Protein AF-A0A316ET04-F1 (afdb_monomer)

Sequence (213 aa):
MYTGGAPIESLMPLYGDVIDAAEALAAGEREYFAYLGRKSGEDLIDNASPLPLGDFESYRTAIDIVSLGILLGDGDGLRRFVKLLDIDRGRDMLFEAIIETAVDDPSDNNEFLHVRPYEPLLDAFCTAETPAEEAAYMKTFLDSWYKSFETLPWHNGHLKVPADESYLPYYGYWAFEAAAVSVLFNIDDTPFRDHLLYPKDLADWARANHSKP

InterPro domains:
  IPR015025 PoNi, C-terminal [PF08929] (91-202)
  IPR028983 PA2201-like, C-terminal [G3DSA:1.10.3920.10] (54-211)
  IPR028983 PA2201-like, C-terminal [SSF140731] (57-209)

Organism: NCBI:txid942865

Foldseek 3Di:
DVVVVDDLLVCVVVLVVVLVVLVVLLVVVLVVQVVVCVVVVHDDDSLDASQACLDPQSVVVLLLSLLSCLLSVVLVSNASNVSSVVVCPQAADLSLLSCVVSDPDRHDHDHHSDCPPCVLVCCLQPPDPDLVSNQVSLQVSLVCVLVSCCVPPLRVLQVDQPPVNPDRSDPDQAPSSSLSSCQSRVRDCVSPLPRPRYSNSSSVSSCVVCVDD

Mean predicted aligned error: 4.6 Å

pLDDT: mean 91.73, std 9.38, range [33.0, 98.69]

Structure (mmCIF, N/CA/C/O backbone):
data_AF-A0A316ET04-F1
#
_entry.id   AF-A0A316ET04-F1
#
loop_
_atom_site.group_PDB
_atom_site.id
_atom_site.type_symbol
_atom_site.label_atom_id
_atom_site.label_alt_id
_atom_site.label_comp_id
_atom_site.label_asym_id
_atom_site.label_entity_id
_atom_site.label_seq_id
_atom_site.pdbx_PDB_ins_code
_atom_site.Cartn_x
_atom_site.Cartn_y
_atom_site.Cartn_z
_atom_site.occupancy
_atom_site.B_iso_or_equiv
_atom_site.auth_seq_id
_atom_site.auth_comp_id
_atom_site.auth_asym_id
_atom_site.auth_atom_id
_atom_site.pdbx_PDB_model_num
ATOM 1 N N . MET A 1 1 ? -12.892 -12.073 -7.760 1.00 73.44 1 MET A N 1
ATOM 2 C CA . MET A 1 1 ? -12.149 -10.826 -7.469 1.00 73.44 1 MET A CA 1
ATOM 3 C C . MET A 1 1 ? -12.529 -10.377 -6.066 1.00 73.44 1 MET A C 1
ATOM 5 O O . MET A 1 1 ? -13.691 -10.562 -5.720 1.00 73.44 1 MET A O 1
ATOM 9 N N . TYR A 1 2 ? -11.592 -9.845 -5.275 1.00 85.25 2 TYR A N 1
ATOM 10 C CA . TYR A 1 2 ? -11.791 -9.491 -3.857 1.00 85.25 2 TYR A CA 1
ATOM 11 C C . TYR A 1 2 ? -13.089 -8.710 -3.591 1.00 85.25 2 TYR A C 1
ATOM 13 O O . TYR A 1 2 ? -13.921 -9.154 -2.810 1.00 85.25 2 TYR A O 1
ATOM 21 N N . THR A 1 3 ? -13.343 -7.646 -4.361 1.00 85.81 3 THR A N 1
ATOM 22 C CA . THR A 1 3 ? -14.569 -6.826 -4.283 1.00 85.81 3 THR A CA 1
ATOM 23 C C . THR A 1 3 ? -15.875 -7.620 -4.446 1.00 85.81 3 THR A C 1
ATOM 25 O O . THR A 1 3 ? -16.925 -7.194 -3.981 1.00 85.81 3 THR A O 1
ATOM 28 N N . GLY A 1 4 ? -15.828 -8.783 -5.101 1.00 85.81 4 GLY A N 1
ATOM 29 C CA . GLY A 1 4 ? -16.965 -9.692 -5.269 1.00 85.81 4 GLY A CA 1
ATOM 30 C C . GLY A 1 4 ? -17.109 -10.751 -4.170 1.00 85.81 4 GLY A C 1
ATOM 31 O O . GLY A 1 4 ? -17.886 -11.682 -4.357 1.00 85.81 4 GLY A O 1
ATOM 32 N N . GLY A 1 5 ? -16.345 -10.662 -3.075 1.00 88.88 5 GLY A N 1
ATOM 33 C CA . GLY A 1 5 ? -16.396 -11.609 -1.953 1.00 88.88 5 GLY A CA 1
ATOM 34 C C . GLY A 1 5 ? -15.707 -12.951 -2.224 1.00 88.88 5 GLY A C 1
ATOM 35 O O . GLY A 1 5 ? -16.072 -13.965 -1.633 1.00 88.88 5 GLY A O 1
ATOM 36 N N . ALA A 1 6 ? -14.746 -12.987 -3.153 1.00 91.38 6 ALA A N 1
ATOM 37 C CA . ALA A 1 6 ? -13.932 -14.183 -3.364 1.00 91.38 6 ALA A CA 1
ATOM 38 C C . ALA A 1 6 ? -13.016 -14.443 -2.146 1.00 91.38 6 ALA A C 1
ATOM 40 O O . ALA A 1 6 ? -12.603 -13.476 -1.504 1.00 91.38 6 ALA A O 1
ATOM 41 N N . PRO A 1 7 ? -12.654 -15.708 -1.851 1.00 94.31 7 PRO A N 1
ATOM 42 C CA . PRO A 1 7 ? -11.726 -16.029 -0.763 1.00 94.31 7 PRO A CA 1
ATOM 43 C C . PRO A 1 7 ? -10.387 -15.290 -0.891 1.00 94.31 7 PRO A C 1
ATOM 45 O O . PRO A 1 7 ? -9.895 -15.114 -2.011 1.00 94.31 7 PRO A O 1
ATOM 48 N N . ILE A 1 8 ? -9.782 -14.899 0.235 1.00 95.12 8 ILE A N 1
ATOM 49 C CA . ILE A 1 8 ? -8.505 -14.161 0.264 1.00 95.12 8 ILE A CA 1
ATOM 50 C C . ILE A 1 8 ? -7.390 -14.953 -0.420 1.00 95.12 8 ILE A C 1
ATOM 52 O O . ILE A 1 8 ? -6.606 -14.393 -1.178 1.00 95.12 8 ILE A O 1
ATOM 56 N N . GLU A 1 9 ? -7.385 -16.273 -0.260 1.00 94.38 9 GLU A N 1
ATOM 57 C CA . GLU A 1 9 ? -6.406 -17.182 -0.857 1.00 94.38 9 GLU A CA 1
ATOM 58 C C . GLU A 1 9 ? -6.399 -17.111 -2.390 1.00 94.38 9 GLU A C 1
ATOM 60 O O . GLU A 1 9 ? -5.387 -17.397 -3.025 1.00 94.38 9 GLU A O 1
ATOM 65 N N . SER A 1 10 ? -7.507 -16.685 -3.010 1.00 95.12 10 SER A N 1
ATOM 66 C CA . SER A 1 10 ? -7.559 -16.484 -4.463 1.00 95.12 10 SER A CA 1
ATOM 67 C C . SER A 1 10 ? -6.696 -15.313 -4.949 1.00 95.12 10 SER A C 1
ATOM 69 O O . SER A 1 10 ? -6.420 -15.227 -6.144 1.00 95.12 10 SER A O 1
ATOM 71 N N . LEU A 1 11 ? -6.258 -14.430 -4.044 1.00 94.56 11 LEU A N 1
ATOM 72 C CA . LEU A 1 11 ? -5.370 -13.309 -4.346 1.00 94.56 11 LEU A CA 1
ATOM 73 C C . LEU A 1 11 ? -3.895 -13.709 -4.372 1.00 94.56 11 LEU A C 1
ATOM 75 O O . LEU A 1 11 ? -3.124 -13.050 -5.053 1.00 94.56 11 LEU A O 1
ATOM 79 N N . MET A 1 12 ? -3.502 -14.791 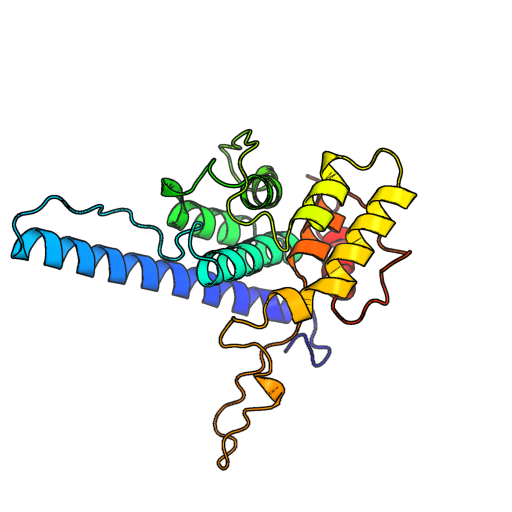-3.696 1.00 94.56 12 MET A N 1
ATOM 80 C CA . MET A 1 12 ? -2.104 -15.234 -3.632 1.00 94.56 12 MET A CA 1
ATOM 81 C C . MET A 1 12 ? -1.477 -15.505 -5.009 1.00 94.56 12 MET A C 1
ATOM 83 O O . MET A 1 12 ? -0.434 -14.922 -5.297 1.00 94.56 12 MET A O 1
ATOM 87 N N . PRO A 1 13 ? -2.080 -16.321 -5.904 1.00 96.06 13 PRO A N 1
ATOM 88 C CA . PRO A 1 13 ? -1.506 -16.515 -7.235 1.00 96.06 13 PRO A CA 1
ATOM 89 C C . PRO A 1 13 ? -1.485 -15.216 -8.054 1.00 96.06 13 PRO A C 1
ATOM 91 O O . PRO A 1 13 ? -0.536 -14.986 -8.790 1.00 96.06 13 PRO A O 1
ATOM 94 N N . LEU A 1 14 ? -2.481 -14.337 -7.879 1.00 95.75 14 LEU A N 1
ATOM 95 C CA . LEU A 1 14 ? -2.527 -13.043 -8.570 1.00 95.75 14 LEU A CA 1
ATOM 96 C C . LEU A 1 14 ? -1.427 -12.094 -8.084 1.00 95.75 14 LEU A C 1
ATOM 98 O O . LEU A 1 14 ? -0.867 -11.349 -8.879 1.00 95.75 14 LEU A O 1
ATOM 102 N N . TYR A 1 15 ? -1.114 -12.116 -6.789 1.00 96.62 15 TYR A N 1
ATOM 103 C CA . TYR A 1 15 ? 0.006 -11.367 -6.234 1.00 96.62 15 TYR A CA 1
ATOM 104 C C . TYR A 1 15 ? 1.332 -11.877 -6.808 1.00 96.62 15 TYR A C 1
ATOM 106 O O . TYR A 1 15 ? 2.139 -11.071 -7.261 1.00 96.62 15 TYR A O 1
ATOM 114 N N . GLY A 1 16 ? 1.507 -13.200 -6.905 1.00 97.69 16 GLY A N 1
ATOM 115 C CA . GLY A 1 16 ? 2.646 -13.806 -7.602 1.00 97.69 16 GLY A CA 1
ATOM 116 C C . GLY A 1 16 ? 2.787 -13.316 -9.049 1.00 97.69 16 GLY A C 1
ATOM 117 O O . GLY A 1 16 ? 3.867 -12.875 -9.436 1.00 97.69 16 GLY A O 1
ATOM 118 N N . ASP A 1 17 ? 1.686 -13.291 -9.810 1.00 97.81 17 ASP A N 1
ATOM 119 C CA . ASP A 1 17 ? 1.670 -12.761 -11.182 1.00 97.81 17 ASP A CA 1
ATOM 120 C C . ASP A 1 17 ? 2.070 -11.271 -11.236 1.00 97.81 17 ASP A C 1
ATOM 122 O O . ASP A 1 17 ? 2.762 -10.846 -12.163 1.00 97.81 17 ASP A O 1
ATOM 126 N N . VAL A 1 18 ? 1.664 -10.464 -10.245 1.00 97.12 18 VAL A N 1
ATOM 127 C CA . VAL A 1 18 ? 2.069 -9.050 -10.128 1.00 97.12 18 VAL A CA 1
ATOM 128 C C . VAL A 1 18 ? 3.571 -8.925 -9.873 1.00 97.12 18 VAL A C 1
ATOM 130 O O . VAL A 1 18 ? 4.214 -8.080 -10.498 1.00 97.12 18 VAL A O 1
ATOM 133 N N . ILE A 1 19 ? 4.147 -9.765 -9.007 1.00 98.12 19 ILE A N 1
ATOM 134 C CA . ILE A 1 19 ? 5.593 -9.755 -8.744 1.00 98.12 19 ILE A CA 1
ATOM 135 C C . ILE A 1 19 ? 6.374 -10.148 -9.999 1.00 98.12 19 ILE A C 1
ATOM 137 O O . ILE A 1 19 ? 7.316 -9.451 -10.377 1.00 98.12 19 ILE A O 1
ATOM 141 N N . ASP A 1 20 ? 5.953 -11.207 -10.689 1.00 98.25 20 ASP A N 1
ATOM 142 C CA . ASP A 1 20 ? 6.591 -11.647 -11.930 1.00 98.25 20 ASP A CA 1
ATOM 143 C C . ASP A 1 20 ? 6.493 -10.568 -13.027 1.00 98.25 20 ASP A C 1
ATOM 145 O O . ASP A 1 20 ? 7.462 -10.309 -13.749 1.00 98.25 20 ASP A O 1
ATOM 149 N N . ALA A 1 21 ? 5.354 -9.874 -13.127 1.00 97.38 21 ALA A N 1
ATOM 150 C CA . ALA A 1 21 ? 5.181 -8.755 -14.050 1.00 97.38 21 ALA A CA 1
ATOM 151 C C . ALA A 1 21 ? 6.077 -7.554 -13.697 1.00 97.38 21 ALA A C 1
ATOM 153 O O . ALA A 1 21 ? 6.653 -6.942 -14.599 1.00 97.38 21 ALA A O 1
ATOM 154 N N . ALA A 1 22 ? 6.230 -7.230 -12.409 1.00 96.81 22 ALA A N 1
ATOM 155 C CA . ALA A 1 22 ? 7.112 -6.158 -11.952 1.00 96.81 22 ALA A CA 1
ATOM 156 C C . ALA A 1 22 ? 8.588 -6.464 -12.260 1.00 96.81 22 ALA A C 1
ATOM 158 O O . ALA A 1 22 ? 9.316 -5.589 -12.731 1.00 96.81 22 ALA A O 1
ATOM 159 N N . GLU A 1 23 ? 9.027 -7.711 -12.068 1.00 97.00 23 GLU A N 1
ATOM 160 C CA . GLU A 1 23 ? 10.378 -8.143 -12.439 1.00 97.00 23 GLU A CA 1
ATOM 161 C C . GLU A 1 23 ? 10.613 -8.062 -13.953 1.00 97.00 23 GLU A C 1
ATOM 163 O O . GLU A 1 23 ? 11.666 -7.592 -14.393 1.00 97.00 23 GLU A O 1
ATOM 168 N N . ALA A 1 24 ? 9.629 -8.475 -14.758 1.00 96.75 24 ALA A N 1
ATOM 169 C CA . ALA A 1 24 ? 9.704 -8.380 -16.213 1.00 96.75 24 ALA A CA 1
ATOM 170 C C . ALA A 1 24 ? 9.757 -6.920 -16.696 1.00 96.75 24 ALA A C 1
ATOM 172 O O . ALA A 1 24 ? 10.546 -6.602 -17.591 1.00 96.75 24 ALA A O 1
ATOM 173 N N . LEU A 1 25 ? 8.964 -6.029 -16.088 1.00 94.38 25 LEU A N 1
ATOM 174 C CA . LEU A 1 25 ? 9.001 -4.591 -16.362 1.00 94.38 25 LEU A CA 1
ATOM 175 C C . LEU A 1 25 ? 10.383 -4.012 -16.042 1.00 94.38 25 LEU A C 1
ATOM 177 O O . LEU A 1 25 ? 11.007 -3.412 -16.916 1.00 94.38 25 LEU A O 1
ATOM 181 N N . ALA A 1 26 ? 10.897 -4.275 -14.837 1.00 94.00 26 ALA A N 1
ATOM 182 C CA . ALA A 1 26 ? 12.215 -3.812 -14.414 1.00 94.00 26 ALA A CA 1
ATOM 183 C C . ALA A 1 26 ? 13.324 -4.313 -15.353 1.00 94.00 26 ALA A C 1
ATOM 185 O O . ALA A 1 26 ? 14.220 -3.557 -15.726 1.00 94.00 26 ALA A O 1
ATOM 186 N N . ALA A 1 27 ? 13.274 -5.579 -15.776 1.00 93.44 27 ALA A N 1
ATOM 187 C CA . ALA A 1 27 ? 14.236 -6.123 -16.730 1.00 93.44 27 ALA A CA 1
ATOM 188 C C . ALA A 1 27 ? 14.187 -5.384 -18.079 1.00 93.44 27 ALA A C 1
ATOM 190 O O . ALA A 1 27 ? 15.232 -4.984 -18.598 1.00 93.44 27 ALA A O 1
ATOM 191 N N . GLY A 1 28 ? 12.987 -5.149 -18.618 1.00 93.19 28 GLY A N 1
ATOM 192 C CA . GLY A 1 28 ? 12.799 -4.424 -19.877 1.00 93.19 28 GLY A CA 1
ATOM 193 C C . GLY A 1 28 ? 13.287 -2.973 -19.818 1.00 93.19 28 GLY A C 1
ATOM 194 O O . GLY A 1 28 ? 13.938 -2.495 -20.750 1.00 93.19 28 GLY A O 1
ATOM 195 N N . GLU A 1 29 ? 13.038 -2.274 -18.713 1.00 91.25 29 GLU A N 1
ATOM 196 C CA . GLU A 1 29 ? 13.523 -0.906 -18.514 1.00 91.25 29 GLU A CA 1
ATOM 197 C C . GLU A 1 29 ? 15.045 -0.838 -18.424 1.00 91.25 29 GLU A C 1
ATOM 199 O O . GLU A 1 29 ? 15.661 0.019 -19.058 1.00 91.25 29 GLU A O 1
ATOM 204 N N . ARG A 1 30 ? 15.679 -1.779 -17.716 1.00 90.00 30 ARG A N 1
ATOM 205 C CA . ARG A 1 30 ? 17.145 -1.866 -17.648 1.00 90.00 30 ARG A CA 1
ATOM 206 C C . ARG A 1 30 ? 17.759 -2.097 -19.025 1.00 90.00 30 ARG A C 1
ATOM 208 O O . ARG A 1 30 ? 18.742 -1.445 -19.381 1.00 90.00 30 ARG A O 1
ATOM 215 N N . GLU A 1 31 ? 17.165 -2.969 -19.839 1.00 91.38 31 GLU A N 1
ATOM 216 C CA . GLU A 1 31 ? 17.592 -3.159 -21.230 1.00 91.38 31 GLU A CA 1
ATOM 217 C C . GLU A 1 31 ? 17.456 -1.872 -22.054 1.00 91.38 31 GLU A C 1
ATOM 219 O O . GLU A 1 31 ? 18.359 -1.528 -22.831 1.00 91.38 31 GLU A O 1
ATOM 224 N N . TYR A 1 32 ? 16.356 -1.138 -21.864 1.00 90.12 32 TYR A N 1
ATOM 225 C CA . TYR A 1 32 ? 16.104 0.131 -22.536 1.00 90.12 32 TYR A CA 1
ATOM 226 C C . TYR A 1 32 ? 17.105 1.220 -22.124 1.00 90.12 32 TYR A C 1
ATOM 228 O O . TYR A 1 32 ? 17.706 1.851 -22.999 1.00 90.12 32 TYR A O 1
ATOM 236 N N . PHE A 1 33 ? 17.368 1.404 -20.828 1.00 89.19 33 PHE A N 1
ATOM 237 C CA . PHE A 1 33 ? 18.365 2.362 -20.341 1.00 89.19 33 PHE A CA 1
ATOM 238 C C . PHE A 1 33 ? 19.774 2.002 -20.807 1.00 89.19 33 PHE A C 1
ATOM 240 O O . PHE A 1 33 ? 20.502 2.871 -21.290 1.00 89.19 33 PHE A O 1
ATOM 247 N N . ALA A 1 34 ? 20.136 0.718 -20.792 1.00 88.25 34 ALA A N 1
ATOM 248 C CA . ALA A 1 34 ? 21.411 0.264 -21.336 1.00 88.25 34 ALA A CA 1
ATOM 249 C C . ALA A 1 34 ? 21.524 0.548 -22.847 1.00 88.25 34 ALA A C 1
ATOM 251 O O . ALA A 1 34 ? 22.595 0.912 -23.339 1.00 88.25 34 ALA A O 1
ATOM 252 N N . TYR A 1 35 ? 20.436 0.395 -23.613 1.00 90.62 35 TYR A N 1
ATOM 253 C CA . TYR A 1 35 ? 20.394 0.793 -25.023 1.00 90.62 35 TYR A CA 1
ATOM 254 C C . TYR A 1 35 ? 20.588 2.302 -25.202 1.00 90.62 35 TYR A C 1
ATOM 256 O O . TYR A 1 35 ? 21.380 2.710 -26.057 1.00 90.62 35 TYR A O 1
ATOM 264 N N . LEU A 1 36 ? 19.899 3.120 -24.403 1.00 90.81 36 LEU A N 1
ATOM 265 C CA . LEU A 1 36 ? 20.023 4.572 -24.462 1.00 90.81 36 LEU A CA 1
ATOM 266 C C . LEU A 1 36 ? 21.440 5.033 -24.125 1.00 90.81 36 LEU A C 1
ATOM 268 O O . LEU A 1 36 ? 21.994 5.794 -24.913 1.00 90.81 36 LEU A O 1
ATOM 272 N N . GLY A 1 37 ? 22.054 4.516 -23.057 1.00 90.81 37 GLY A N 1
ATOM 273 C CA . GLY A 1 37 ? 23.424 4.871 -22.669 1.00 90.81 37 GLY A CA 1
ATOM 274 C C . GL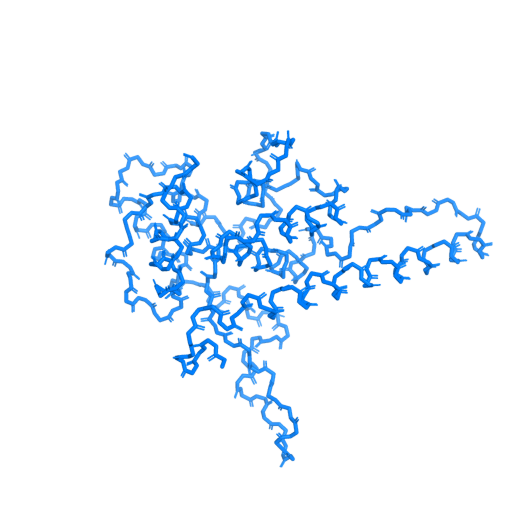Y A 1 37 ? 24.439 4.549 -23.768 1.00 90.81 37 GLY A C 1
ATOM 275 O O . GLY A 1 37 ? 25.260 5.385 -24.141 1.00 90.81 37 GLY A O 1
ATOM 276 N N . ARG A 1 38 ? 24.303 3.385 -24.427 1.00 91.06 38 ARG A N 1
ATOM 277 C CA . ARG A 1 38 ? 25.124 3.047 -25.609 1.00 91.06 38 ARG A CA 1
ATOM 278 C C . ARG A 1 38 ? 24.915 4.007 -26.783 1.00 91.06 38 ARG A C 1
ATOM 280 O O . ARG A 1 38 ? 25.840 4.215 -27.565 1.00 91.06 38 ARG A O 1
ATOM 287 N N . LYS A 1 39 ? 23.704 4.541 -26.956 1.00 93.25 39 LYS A N 1
ATOM 288 C CA . LYS A 1 39 ? 23.343 5.426 -28.072 1.00 93.25 39 LYS A CA 1
ATOM 289 C C . LYS A 1 39 ? 23.756 6.878 -27.829 1.00 93.25 39 LYS A C 1
ATOM 291 O O . LYS A 1 39 ? 24.185 7.531 -28.778 1.00 93.25 39 LYS A O 1
ATOM 296 N N . SER A 1 40 ? 23.592 7.386 -26.609 1.00 92.75 40 SER A N 1
ATOM 297 C CA . SER A 1 40 ? 23.970 8.751 -26.227 1.00 92.75 40 SER A CA 1
ATOM 298 C C . SER A 1 40 ? 25.461 8.878 -25.906 1.00 92.75 40 SER A C 1
ATOM 300 O O . SER A 1 40 ? 26.016 9.961 -26.066 1.00 92.75 40 SER A O 1
ATOM 302 N N . GLY A 1 41 ? 26.117 7.780 -25.512 1.00 89.81 41 GLY A N 1
ATOM 303 C CA . GLY A 1 41 ? 27.478 7.801 -24.972 1.00 89.81 41 GLY A CA 1
ATO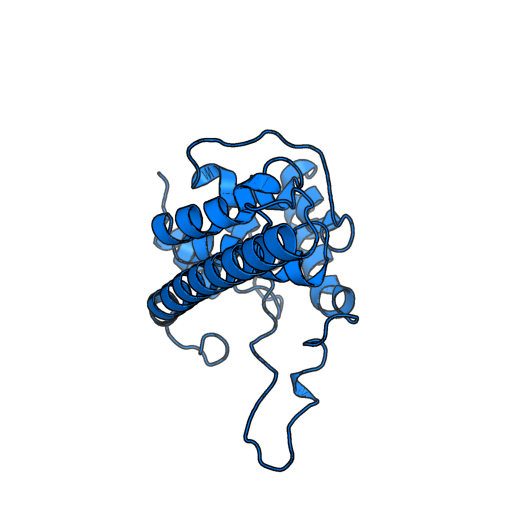M 304 C C . GLY A 1 41 ? 27.536 8.311 -23.529 1.00 89.81 41 GLY A C 1
ATOM 305 O O . GLY A 1 41 ? 28.608 8.701 -23.075 1.00 89.81 41 GLY A O 1
ATOM 306 N N . GLU A 1 42 ? 26.394 8.346 -22.839 1.00 87.69 42 GLU A N 1
ATOM 307 C CA . GLU A 1 42 ? 26.268 8.766 -21.444 1.00 87.69 42 GLU A CA 1
ATOM 308 C C . GLU A 1 42 ? 26.143 7.546 -20.527 1.00 87.69 42 GLU A C 1
ATOM 310 O O . GLU A 1 42 ? 25.494 6.555 -20.875 1.00 87.69 42 GLU A O 1
ATOM 315 N N . ASP A 1 43 ? 26.717 7.649 -19.329 1.00 80.12 43 ASP A N 1
ATOM 316 C CA . ASP A 1 43 ? 26.504 6.679 -18.258 1.00 80.12 43 ASP A CA 1
ATOM 317 C C . ASP A 1 43 ? 25.150 6.969 -17.596 1.00 80.12 43 ASP A C 1
ATOM 319 O O . ASP A 1 43 ? 25.015 7.883 -16.779 1.00 80.12 43 ASP A O 1
ATOM 323 N N . LEU A 1 44 ? 24.123 6.219 -17.999 1.00 82.75 44 LEU A N 1
ATOM 324 C CA . LEU A 1 44 ? 22.787 6.289 -17.405 1.00 82.75 44 LEU A CA 1
ATOM 325 C C . LEU A 1 44 ? 22.679 5.350 -16.199 1.00 82.75 44 LEU A C 1
ATOM 327 O O . LEU A 1 44 ? 23.358 4.328 -16.137 1.00 82.75 44 LEU A O 1
ATOM 331 N N . ILE A 1 45 ? 21.784 5.686 -15.269 1.00 77.19 45 ILE A N 1
ATOM 332 C CA . ILE A 1 45 ? 21.432 4.830 -14.129 1.00 77.19 45 ILE A CA 1
ATOM 333 C C . ILE A 1 45 ? 20.838 3.521 -14.672 1.00 77.19 45 ILE A C 1
ATOM 335 O O . ILE A 1 45 ? 19.796 3.536 -15.327 1.00 77.19 45 ILE A O 1
ATOM 339 N N . ASP A 1 46 ? 21.503 2.397 -14.414 1.00 74.19 46 ASP A N 1
ATOM 340 C CA . ASP A 1 46 ? 21.137 1.068 -14.921 1.00 74.19 46 ASP A CA 1
ATOM 341 C C . ASP A 1 46 ? 20.347 0.223 -13.907 1.00 74.19 46 ASP A C 1
ATOM 343 O O . ASP A 1 46 ? 19.889 -0.872 -14.229 1.00 74.19 46 ASP A O 1
ATOM 347 N N . ASN A 1 47 ? 20.142 0.751 -12.700 1.00 78.19 47 ASN A N 1
ATOM 348 C CA . ASN A 1 47 ? 19.337 0.171 -11.629 1.00 78.19 47 ASN A CA 1
ATOM 349 C C . ASN A 1 47 ? 18.134 1.056 -11.258 1.00 78.19 47 ASN A C 1
ATOM 351 O O . ASN A 1 47 ? 17.698 1.045 -10.108 1.00 78.19 47 ASN A O 1
ATOM 355 N N . ALA A 1 48 ? 17.612 1.829 -12.217 1.00 80.81 48 ALA A N 1
ATOM 356 C CA . ALA A 1 48 ? 16.421 2.640 -12.002 1.00 80.81 48 ALA A CA 1
ATOM 357 C C . ALA A 1 48 ? 15.259 1.776 -11.484 1.00 80.81 48 ALA A C 1
ATOM 359 O O . ALA A 1 48 ? 15.066 0.637 -11.920 1.00 80.81 48 ALA A O 1
ATOM 360 N N . SER A 1 49 ? 14.514 2.338 -10.536 1.00 87.62 49 SER A N 1
ATOM 361 C CA . SER A 1 49 ? 13.311 1.725 -9.991 1.00 87.62 49 SER A CA 1
ATOM 362 C C . SER A 1 49 ? 12.204 1.719 -11.055 1.00 87.62 49 SER A C 1
ATOM 364 O O . SER A 1 49 ? 11.961 2.777 -11.644 1.00 87.62 49 SER A O 1
ATOM 366 N N . PRO A 1 50 ? 11.500 0.591 -11.279 1.00 91.44 50 PRO A N 1
ATOM 367 C CA . PRO A 1 50 ? 10.328 0.554 -12.158 1.00 91.44 50 PRO A CA 1
ATOM 368 C C . PRO A 1 50 ? 9.134 1.332 -11.602 1.00 91.44 50 PRO A C 1
ATOM 370 O O . PRO A 1 50 ? 8.174 1.609 -12.317 1.00 91.44 50 PRO A O 1
ATOM 373 N N . LEU A 1 51 ? 9.181 1.680 -10.314 1.00 94.50 51 LEU A N 1
ATOM 374 C CA . LEU A 1 51 ? 8.190 2.497 -9.631 1.00 94.50 51 LEU A CA 1
ATOM 375 C C . LEU A 1 51 ? 8.931 3.528 -8.770 1.00 94.50 51 LEU A C 1
ATOM 377 O O . LEU A 1 51 ? 9.068 3.324 -7.561 1.00 94.50 51 LEU A O 1
ATOM 381 N N . PRO A 1 52 ? 9.452 4.616 -9.369 1.00 93.69 52 PRO A N 1
ATOM 382 C CA . PRO A 1 52 ? 10.196 5.629 -8.633 1.00 93.69 52 PRO A CA 1
ATOM 383 C C . PRO A 1 52 ? 9.344 6.201 -7.500 1.00 93.69 52 PRO A C 1
ATOM 385 O O . PRO A 1 52 ? 8.314 6.825 -7.755 1.00 93.69 52 PRO A O 1
ATOM 388 N N . LEU A 1 53 ? 9.775 6.033 -6.248 1.00 95.25 53 LEU A N 1
ATOM 389 C CA . LEU A 1 53 ? 8.937 6.388 -5.092 1.00 95.25 53 LEU A CA 1
ATOM 390 C C . LEU A 1 53 ? 8.658 7.898 -4.981 1.00 95.25 53 LEU A C 1
ATOM 392 O O . LEU A 1 53 ? 7.728 8.308 -4.294 1.00 95.25 53 LEU A O 1
ATOM 396 N N . GLY A 1 54 ? 9.426 8.746 -5.669 1.00 94.62 54 GLY A N 1
ATOM 397 C CA . GLY A 1 54 ? 9.158 10.186 -5.747 1.00 94.62 54 GLY A CA 1
ATOM 398 C C . GLY A 1 54 ? 7.972 10.564 -6.647 1.00 94.62 54 GLY A C 1
ATOM 399 O O . GLY A 1 54 ? 7.438 11.663 -6.508 1.00 94.62 54 GLY A O 1
ATOM 400 N N . ASP A 1 55 ? 7.549 9.684 -7.558 1.00 95.06 55 ASP A N 1
ATOM 401 C CA . ASP A 1 55 ? 6.350 9.878 -8.375 1.00 95.06 55 ASP A CA 1
ATOM 402 C C . ASP A 1 55 ? 5.110 9.361 -7.633 1.00 95.06 55 ASP A C 1
ATOM 404 O O . ASP A 1 55 ? 5.123 8.273 -7.065 1.00 95.06 55 ASP A O 1
ATOM 408 N N . PHE A 1 56 ? 4.026 10.137 -7.620 1.00 94.31 56 PHE A N 1
ATOM 409 C CA . PHE A 1 56 ? 2.875 9.850 -6.757 1.00 94.31 56 PHE A CA 1
ATOM 410 C C . PHE A 1 56 ? 2.075 8.612 -7.196 1.00 94.31 56 PHE A C 1
ATOM 412 O O . PHE A 1 56 ? 1.613 7.845 -6.350 1.00 94.31 56 PHE A O 1
ATOM 419 N N . GLU A 1 57 ? 1.922 8.389 -8.505 1.00 93.94 57 GLU A N 1
ATOM 420 C CA . GLU A 1 57 ? 1.228 7.208 -9.035 1.00 93.94 57 GLU A CA 1
ATOM 421 C C . GLU A 1 57 ? 2.053 5.938 -8.793 1.00 93.94 57 GLU A C 1
ATOM 423 O O . GLU A 1 57 ? 1.533 4.924 -8.314 1.00 93.94 57 GLU A O 1
ATOM 428 N N . SER A 1 58 ? 3.358 6.027 -9.055 1.00 95.69 58 SER A N 1
ATOM 429 C CA . SER A 1 58 ? 4.320 4.954 -8.809 1.00 95.69 58 SER A CA 1
ATOM 430 C C . SER A 1 58 ? 4.393 4.593 -7.328 1.00 95.69 58 SER A C 1
ATOM 432 O O . SER A 1 58 ? 4.296 3.420 -6.972 1.00 95.69 58 SER A O 1
ATOM 434 N N . TYR A 1 59 ? 4.468 5.599 -6.453 1.00 96.44 59 TYR A N 1
ATOM 435 C CA . TYR A 1 59 ? 4.454 5.418 -5.006 1.00 96.44 59 TYR A CA 1
ATOM 436 C C . TYR A 1 59 ? 3.175 4.737 -4.533 1.00 96.44 59 TYR A C 1
ATOM 438 O O . TYR A 1 59 ? 3.239 3.764 -3.787 1.00 96.44 59 TYR A O 1
ATOM 446 N N . ARG A 1 60 ? 2.000 5.192 -4.996 1.00 95.06 60 ARG A N 1
ATOM 447 C CA . ARG A 1 60 ? 0.730 4.560 -4.618 1.00 95.06 60 ARG A CA 1
ATOM 448 C C . ARG A 1 60 ? 0.702 3.084 -5.010 1.00 95.06 60 ARG A C 1
ATOM 450 O O . ARG A 1 60 ? 0.268 2.261 -4.204 1.00 95.06 60 ARG A O 1
ATOM 457 N N . THR A 1 61 ? 1.187 2.772 -6.209 1.00 95.81 61 THR A N 1
ATOM 458 C CA . THR A 1 61 ? 1.278 1.403 -6.728 1.00 95.81 61 THR A CA 1
ATOM 459 C C . THR A 1 61 ? 2.247 0.559 -5.900 1.00 95.81 61 THR A C 1
ATOM 461 O O . THR A 1 61 ? 1.915 -0.560 -5.518 1.00 95.81 61 THR A O 1
ATOM 464 N N . ALA A 1 62 ? 3.418 1.101 -5.555 1.00 97.50 62 ALA A N 1
ATOM 465 C CA . ALA A 1 62 ? 4.384 0.419 -4.703 1.00 97.50 62 ALA A CA 1
ATOM 466 C C . ALA A 1 62 ? 3.801 0.132 -3.311 1.00 97.50 62 ALA A C 1
ATOM 468 O O . ALA A 1 62 ? 3.898 -1.002 -2.847 1.00 97.50 62 ALA A O 1
ATOM 469 N N . ILE A 1 63 ? 3.131 1.114 -2.695 1.00 97.69 63 ILE A N 1
ATOM 470 C CA . ILE A 1 63 ? 2.446 0.970 -1.403 1.00 97.69 63 ILE A CA 1
ATOM 471 C C . ILE A 1 63 ? 1.360 -0.109 -1.452 1.00 97.69 63 ILE A C 1
ATOM 473 O O . ILE A 1 63 ? 1.256 -0.893 -0.510 1.00 97.69 63 ILE A O 1
ATOM 477 N N . ASP A 1 64 ? 0.589 -0.212 -2.539 1.00 96.75 64 ASP A N 1
ATOM 478 C CA . ASP A 1 64 ? -0.379 -1.304 -2.715 1.00 96.75 64 ASP A CA 1
ATOM 479 C C . ASP A 1 64 ? 0.292 -2.672 -2.728 1.00 96.75 64 ASP A C 1
ATOM 481 O O . ASP A 1 64 ? -0.133 -3.573 -2.004 1.00 96.75 64 ASP A O 1
ATOM 485 N N . ILE A 1 65 ? 1.351 -2.822 -3.525 1.00 97.88 65 ILE A N 1
ATOM 486 C CA . ILE A 1 65 ? 2.051 -4.098 -3.679 1.00 97.88 65 ILE A CA 1
ATOM 487 C C . ILE A 1 65 ? 2.674 -4.520 -2.345 1.00 97.88 65 ILE A C 1
ATOM 489 O O . ILE A 1 65 ? 2.439 -5.643 -1.903 1.00 97.88 65 ILE A O 1
ATOM 493 N N . VAL A 1 66 ? 3.391 -3.630 -1.648 1.00 98.12 66 VAL A N 1
ATOM 494 C CA . VAL A 1 66 ? 4.006 -4.003 -0.363 1.00 98.12 66 VAL A CA 1
ATOM 495 C C . VAL A 1 66 ? 2.968 -4.278 0.725 1.00 98.12 66 VAL A C 1
ATOM 497 O O . VAL A 1 66 ? 3.116 -5.239 1.479 1.00 98.12 66 VAL A O 1
ATOM 500 N N . SER A 1 67 ? 1.872 -3.513 0.761 1.00 98.25 67 SER A N 1
ATOM 501 C CA . SER A 1 67 ? 0.779 -3.739 1.715 1.00 98.25 67 SER A CA 1
ATOM 502 C C . SER A 1 67 ? 0.099 -5.084 1.476 1.00 98.25 67 SER A C 1
ATOM 504 O O . SER A 1 67 ? -0.180 -5.813 2.425 1.00 98.25 67 SER A O 1
ATOM 506 N N . LEU A 1 68 ? -0.144 -5.447 0.213 1.00 97.62 68 LEU A N 1
ATOM 507 C CA . LEU A 1 68 ? -0.697 -6.751 -0.146 1.00 97.62 68 LEU A CA 1
ATOM 508 C C . LEU A 1 68 ? 0.272 -7.890 0.173 1.00 97.62 68 LEU A C 1
ATOM 510 O O . LEU A 1 68 ? -0.178 -8.913 0.674 1.00 97.62 68 LEU A O 1
ATOM 514 N N . GLY A 1 69 ? 1.578 -7.712 -0.035 1.00 97.19 69 GLY A N 1
ATOM 515 C CA . GLY A 1 69 ? 2.586 -8.695 0.368 1.00 97.19 69 GLY A CA 1
ATOM 516 C C . GLY A 1 69 ? 2.518 -9.023 1.860 1.00 97.19 69 GLY A C 1
ATOM 517 O O . GLY A 1 69 ? 2.499 -10.196 2.232 1.00 97.19 69 GLY A O 1
ATOM 518 N N . ILE A 1 70 ? 2.383 -7.993 2.703 1.00 96.88 70 ILE A N 1
ATOM 519 C CA . ILE A 1 70 ? 2.169 -8.148 4.149 1.00 96.88 70 ILE A CA 1
ATOM 520 C C . ILE A 1 70 ? 0.826 -8.823 4.451 1.00 96.88 70 ILE A C 1
ATOM 522 O O . ILE A 1 70 ? 0.779 -9.790 5.208 1.00 96.88 70 ILE A O 1
ATOM 526 N N . LEU A 1 71 ? -0.269 -8.343 3.857 1.00 97.25 71 LEU A N 1
ATOM 527 C CA . LEU A 1 71 ? -1.622 -8.835 4.145 1.00 97.25 71 LEU A CA 1
ATOM 528 C C . LEU A 1 71 ? -1.876 -10.265 3.650 1.00 97.25 71 LEU A C 1
ATOM 530 O O . LEU A 1 71 ? -2.727 -10.952 4.206 1.00 97.25 71 LEU A O 1
ATOM 534 N N . LEU A 1 72 ? -1.175 -10.702 2.603 1.00 96.56 72 LEU A N 1
ATOM 535 C CA . LEU A 1 72 ? -1.280 -12.045 2.026 1.00 96.56 72 LEU A CA 1
ATOM 536 C C . LEU A 1 72 ? -0.214 -13.006 2.559 1.00 96.56 72 LEU A C 1
ATOM 538 O O . LEU A 1 72 ? -0.283 -14.203 2.273 1.00 96.56 72 LEU A O 1
ATOM 542 N N . GLY A 1 73 ? 0.766 -12.5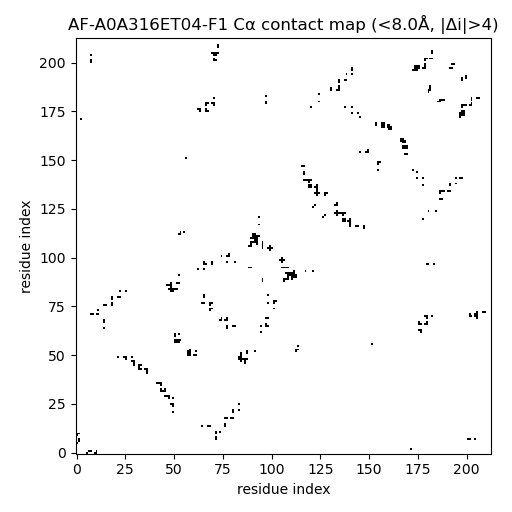04 3.313 1.00 93.94 73 GLY A N 1
ATOM 543 C CA . GLY A 1 73 ? 1.802 -13.339 3.902 1.00 93.94 73 GLY A CA 1
ATOM 544 C C . GLY A 1 73 ? 2.904 -13.793 2.973 1.00 93.94 73 GLY A C 1
ATOM 545 O O . GLY A 1 73 ? 3.639 -14.720 3.317 1.00 93.94 73 GLY A O 1
ATOM 546 N N . ASP A 1 74 ? 3.005 -13.193 1.794 1.00 94.44 74 ASP A N 1
ATOM 547 C CA . ASP A 1 74 ? 3.994 -13.581 0.800 1.00 94.44 74 ASP A CA 1
ATOM 548 C C . ASP A 1 74 ? 5.286 -12.782 0.991 1.00 94.44 74 ASP A C 1
ATOM 550 O O . ASP A 1 74 ? 5.603 -11.849 0.247 1.00 94.44 74 ASP A O 1
ATOM 554 N N . GLY A 1 75 ? 6.042 -13.158 2.025 1.00 92.75 75 GLY A N 1
ATOM 555 C CA . GLY A 1 75 ? 7.332 -12.542 2.329 1.00 92.75 75 GLY A CA 1
ATOM 556 C C . GLY A 1 75 ? 8.373 -12.730 1.219 1.00 92.75 75 GLY A C 1
ATOM 557 O O . GLY A 1 75 ? 9.212 -11.854 1.021 1.00 92.75 75 GLY A O 1
ATOM 558 N N . ASP A 1 76 ? 8.319 -13.838 0.472 1.00 94.31 76 ASP A N 1
ATOM 559 C CA . ASP A 1 76 ? 9.242 -14.092 -0.640 1.00 94.31 76 ASP A CA 1
ATOM 560 C C . ASP A 1 76 ? 8.953 -13.157 -1.820 1.00 94.31 76 ASP A C 1
ATOM 562 O O . ASP A 1 76 ? 9.869 -12.495 -2.317 1.00 94.31 76 ASP A O 1
ATOM 566 N N . GLY A 1 77 ? 7.688 -13.052 -2.239 1.00 96.38 77 GLY A N 1
ATOM 567 C CA . GLY A 1 77 ? 7.257 -12.112 -3.273 1.00 96.38 77 GLY A CA 1
ATOM 568 C C . GLY A 1 77 ? 7.518 -10.657 -2.880 1.00 96.38 77 GLY A C 1
ATOM 569 O O . GLY A 1 77 ? 8.057 -9.888 -3.675 1.00 96.38 77 GLY A O 1
ATOM 570 N N . LEU A 1 78 ? 7.228 -10.294 -1.626 1.00 96.50 78 LEU A N 1
ATOM 571 C CA . LEU A 1 78 ? 7.515 -8.966 -1.083 1.00 96.50 78 LEU A CA 1
ATOM 572 C C . LEU A 1 78 ? 9.013 -8.625 -1.140 1.00 96.50 78 LEU A C 1
ATOM 574 O O . LEU A 1 78 ? 9.373 -7.578 -1.674 1.00 96.50 78 LEU A O 1
ATOM 578 N N . ARG A 1 79 ? 9.907 -9.514 -0.681 1.00 96.81 79 ARG A N 1
ATOM 579 C CA . ARG A 1 79 ? 11.366 -9.297 -0.774 1.00 96.81 79 ARG A CA 1
ATOM 580 C C . ARG A 1 79 ? 11.852 -9.158 -2.214 1.00 96.81 79 ARG A C 1
ATOM 582 O O . ARG A 1 79 ? 12.697 -8.307 -2.494 1.00 96.81 79 ARG A O 1
ATOM 589 N N . ARG A 1 80 ? 11.332 -9.983 -3.130 1.00 97.00 80 ARG A N 1
ATOM 590 C CA . ARG A 1 80 ? 11.642 -9.883 -4.567 1.00 97.00 80 ARG A CA 1
ATOM 591 C C . ARG A 1 80 ? 11.266 -8.510 -5.114 1.00 97.00 80 ARG A C 1
ATOM 593 O O . ARG A 1 80 ? 12.095 -7.882 -5.765 1.00 97.00 80 ARG A O 1
ATOM 600 N N . PHE A 1 81 ? 10.067 -8.026 -4.792 1.00 97.69 81 PHE A N 1
ATOM 601 C CA . PHE A 1 81 ? 9.599 -6.710 -5.213 1.00 97.69 81 PHE A CA 1
ATOM 602 C C . PHE A 1 81 ? 10.432 -5.568 -4.626 1.00 97.69 81 PHE A C 1
ATOM 604 O O . PHE A 1 81 ? 10.892 -4.708 -5.372 1.00 97.69 81 PHE A O 1
ATOM 611 N N . VAL A 1 82 ? 10.697 -5.584 -3.316 1.00 96.56 82 VAL A N 1
ATOM 612 C CA . VAL A 1 82 ? 11.498 -4.542 -2.648 1.00 96.56 82 VAL A CA 1
ATOM 613 C C . VAL A 1 82 ? 12.885 -4.417 -3.275 1.00 96.56 82 VAL A C 1
ATOM 615 O O . VAL A 1 82 ? 13.368 -3.308 -3.485 1.00 96.56 82 VAL A O 1
ATOM 618 N N . LYS A 1 83 ? 13.501 -5.535 -3.673 1.00 95.25 83 LYS A N 1
ATOM 619 C CA . LYS A 1 83 ? 14.796 -5.536 -4.366 1.00 95.25 83 LYS A CA 1
ATOM 620 C C . LYS A 1 83 ? 14.774 -4.807 -5.717 1.00 95.25 83 LYS A C 1
ATOM 622 O O . LYS A 1 83 ? 15.818 -4.364 -6.192 1.00 95.25 83 LYS A O 1
ATOM 627 N N . LEU A 1 84 ? 13.616 -4.681 -6.366 1.00 95.62 84 LEU A N 1
ATOM 628 C CA . LEU A 1 84 ? 13.484 -3.885 -7.592 1.00 95.62 84 LEU A CA 1
ATOM 629 C C . LEU A 1 84 ? 13.558 -2.381 -7.312 1.00 95.62 84 LEU A C 1
ATOM 631 O O . LEU A 1 84 ? 13.948 -1.626 -8.199 1.00 95.62 84 LEU A O 1
ATOM 635 N N . LEU A 1 85 ? 13.222 -1.972 -6.088 1.00 9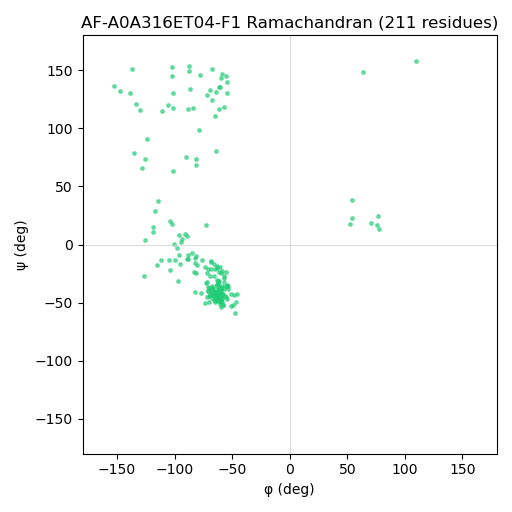4.69 85 LEU A N 1
ATOM 636 C CA . LEU A 1 85 ? 13.157 -0.585 -5.628 1.00 94.69 85 LEU A CA 1
ATOM 637 C C . LEU A 1 85 ? 14.384 -0.194 -4.782 1.00 94.69 85 LEU A C 1
ATOM 639 O O . LEU A 1 85 ? 14.339 0.799 -4.065 1.00 94.69 85 LEU A O 1
ATOM 643 N N . ASP A 1 86 ? 15.481 -0.957 -4.855 1.00 92.19 86 ASP A N 1
ATOM 644 C CA . ASP A 1 86 ? 16.659 -0.821 -3.979 1.00 92.19 86 ASP A CA 1
ATOM 645 C C . ASP A 1 86 ? 17.243 0.606 -3.952 1.00 92.19 86 ASP A C 1
ATOM 647 O O . ASP A 1 86 ? 17.603 1.129 -2.902 1.00 92.19 86 ASP A O 1
ATOM 651 N N . ILE A 1 87 ? 17.252 1.287 -5.105 1.00 90.62 87 ILE A N 1
ATOM 652 C CA . ILE A 1 87 ? 17.724 2.677 -5.231 1.00 90.62 87 ILE A CA 1
ATOM 653 C C . ILE A 1 87 ? 16.860 3.694 -4.464 1.00 90.62 87 ILE A C 1
ATOM 655 O O . ILE A 1 87 ? 17.324 4.795 -4.162 1.00 90.62 87 ILE A O 1
ATOM 659 N N . ASP A 1 88 ? 15.613 3.337 -4.158 1.00 91.25 88 ASP A N 1
ATOM 660 C CA . ASP A 1 88 ? 14.668 4.171 -3.424 1.00 91.25 88 ASP A CA 1
ATOM 661 C C . ASP A 1 88 ? 14.541 3.786 -1.936 1.00 91.25 88 ASP A C 1
ATOM 663 O O . ASP A 1 88 ? 13.804 4.450 -1.202 1.00 91.25 88 ASP A O 1
ATOM 667 N N . ARG A 1 89 ? 15.279 2.768 -1.462 1.00 93.00 89 ARG A N 1
ATOM 668 C CA . ARG A 1 89 ? 15.319 2.383 -0.039 1.00 93.00 89 ARG A CA 1
ATOM 669 C C . ARG A 1 89 ? 15.818 3.529 0.839 1.00 93.00 89 ARG A C 1
ATOM 671 O O . ARG A 1 89 ? 16.707 4.289 0.458 1.00 93.00 89 ARG A O 1
ATOM 678 N N . GLY A 1 90 ? 15.242 3.641 2.032 1.00 92.50 90 GLY A N 1
ATOM 679 C CA . GLY A 1 90 ? 15.599 4.652 3.028 1.00 92.50 90 GLY A CA 1
ATOM 680 C C . GLY A 1 90 ? 15.182 6.079 2.661 1.00 92.50 90 GLY A C 1
ATOM 681 O O . GLY A 1 90 ? 15.725 7.025 3.225 1.00 92.50 90 GLY A O 1
ATOM 682 N N . ARG A 1 91 ? 14.245 6.253 1.714 1.00 91.69 91 ARG A N 1
ATOM 683 C CA . ARG A 1 91 ? 13.782 7.577 1.243 1.00 91.69 91 ARG A CA 1
ATOM 684 C C . ARG A 1 91 ? 12.346 7.927 1.613 1.00 91.69 91 ARG A C 1
ATOM 686 O O . ARG A 1 91 ? 11.968 9.086 1.509 1.00 91.69 91 ARG A O 1
ATOM 693 N N . ASP A 1 92 ? 11.552 6.956 2.061 1.00 95.19 92 ASP A N 1
ATOM 694 C CA . ASP A 1 92 ? 10.211 7.195 2.600 1.00 95.19 92 ASP A CA 1
ATOM 695 C C . ASP A 1 92 ? 9.897 6.348 3.847 1.00 95.19 92 ASP A C 1
ATOM 697 O O . ASP A 1 92 ? 10.115 5.137 3.854 1.00 95.19 92 ASP A O 1
ATOM 701 N N . MET A 1 93 ? 9.403 6.995 4.903 1.00 94.75 93 MET A N 1
ATOM 702 C CA . MET A 1 93 ? 9.133 6.379 6.203 1.00 94.75 93 MET A CA 1
ATOM 703 C C . MET A 1 93 ? 7.993 5.360 6.152 1.00 94.75 93 MET A C 1
ATOM 705 O O . MET A 1 93 ? 8.115 4.295 6.749 1.00 94.75 93 MET A O 1
ATOM 709 N N . LEU A 1 94 ? 6.887 5.655 5.454 1.00 96.44 94 LEU A N 1
ATOM 710 C CA . LEU A 1 94 ? 5.754 4.724 5.384 1.00 96.44 94 LEU A CA 1
ATOM 711 C C . LEU A 1 94 ? 6.146 3.464 4.611 1.00 96.44 94 LEU A C 1
ATOM 713 O O . LEU A 1 94 ? 5.818 2.358 5.036 1.00 96.44 94 LEU A O 1
ATOM 717 N N . PHE A 1 95 ? 6.854 3.630 3.491 1.00 97.00 95 PHE A N 1
ATOM 718 C CA . PHE A 1 95 ? 7.340 2.499 2.710 1.00 97.00 95 PHE A CA 1
ATOM 719 C C . PHE A 1 95 ? 8.241 1.590 3.554 1.00 97.00 95 PHE A C 1
ATOM 721 O O . PHE A 1 95 ? 7.961 0.395 3.641 1.00 97.00 95 PHE A O 1
ATOM 728 N N . GLU A 1 96 ? 9.261 2.150 4.222 1.00 96.31 96 GLU A N 1
ATOM 729 C CA . GLU A 1 96 ? 10.173 1.380 5.083 1.00 96.31 96 GLU A CA 1
ATOM 730 C C . GLU A 1 96 ? 9.436 0.708 6.250 1.00 96.31 96 GLU A C 1
ATOM 732 O O . GLU A 1 96 ? 9.650 -0.477 6.496 1.00 96.31 96 GLU A O 1
ATOM 737 N N . ALA A 1 97 ? 8.500 1.408 6.898 1.00 95.38 97 ALA A N 1
ATOM 738 C CA . ALA A 1 97 ? 7.702 0.865 7.998 1.00 95.38 97 ALA A CA 1
ATOM 739 C C . ALA A 1 97 ? 6.868 -0.365 7.591 1.00 95.38 97 ALA A C 1
ATOM 741 O O . ALA A 1 97 ? 6.725 -1.307 8.368 1.00 95.38 97 ALA A O 1
ATOM 742 N N . ILE A 1 98 ? 6.319 -0.388 6.370 1.00 96.56 98 ILE A N 1
ATOM 743 C CA . ILE A 1 98 ? 5.532 -1.534 5.889 1.00 96.56 98 ILE A CA 1
ATOM 744 C C . ILE A 1 98 ? 6.431 -2.749 5.620 1.00 96.56 98 ILE A C 1
ATOM 746 O O . ILE A 1 98 ? 6.045 -3.880 5.919 1.00 96.56 98 ILE A O 1
ATOM 750 N N . ILE A 1 99 ? 7.621 -2.538 5.055 1.00 96.06 99 ILE A N 1
ATOM 751 C CA . ILE A 1 99 ? 8.502 -3.636 4.626 1.00 96.06 99 ILE A CA 1
ATOM 752 C C . ILE A 1 99 ? 9.459 -4.122 5.717 1.00 96.06 99 ILE A C 1
ATOM 754 O O . ILE A 1 99 ? 10.062 -5.180 5.542 1.00 96.06 99 ILE A O 1
ATOM 758 N N . GLU A 1 100 ? 9.594 -3.385 6.825 1.00 94.38 100 GLU A N 1
ATOM 759 C CA . GLU A 1 100 ? 10.605 -3.593 7.873 1.00 94.38 100 GLU A CA 1
ATOM 760 C C . GLU A 1 100 ? 10.694 -5.052 8.340 1.00 94.38 100 GLU A C 1
ATOM 762 O O . GLU A 1 100 ? 11.778 -5.610 8.475 1.00 94.38 100 GLU A O 1
ATOM 767 N N . THR A 1 101 ? 9.543 -5.699 8.537 1.00 90.88 101 THR A N 1
ATOM 768 C CA . THR A 1 101 ? 9.472 -7.080 9.046 1.00 90.88 101 THR A CA 1
ATOM 769 C C . THR A 1 101 ? 9.821 -8.152 8.011 1.00 90.88 101 THR A C 1
ATOM 771 O O . THR A 1 101 ? 10.011 -9.315 8.371 1.00 90.88 101 THR A O 1
ATOM 774 N N . ALA A 1 102 ? 9.887 -7.793 6.728 1.00 89.12 102 ALA A N 1
ATOM 775 C CA . ALA A 1 102 ? 10.071 -8.731 5.627 1.00 89.12 102 ALA A CA 1
ATOM 776 C C . ALA A 1 102 ? 11.492 -8.733 5.050 1.00 89.12 102 ALA A C 1
ATOM 778 O O . ALA A 1 102 ? 11.870 -9.717 4.403 1.00 89.12 102 ALA A O 1
ATOM 779 N N . VAL A 1 103 ? 12.252 -7.655 5.251 1.00 90.94 103 VAL A N 1
ATOM 780 C CA . VAL A 1 103 ? 13.586 -7.438 4.675 1.00 90.94 103 VAL A CA 1
ATOM 781 C C . VAL A 1 103 ? 14.701 -7.702 5.686 1.00 90.94 103 VAL A C 1
ATOM 783 O O . VAL A 1 103 ? 14.517 -7.546 6.889 1.00 90.94 103 VAL A O 1
ATOM 786 N N . ASP A 1 104 ? 15.880 -8.085 5.193 1.00 88.56 104 ASP A N 1
ATOM 787 C CA . ASP A 1 104 ? 17.053 -8.358 6.040 1.00 88.56 104 ASP A CA 1
ATOM 788 C C . ASP A 1 104 ? 17.826 -7.077 6.422 1.00 88.56 104 ASP A C 1
ATOM 790 O O . ASP A 1 104 ? 18.709 -7.106 7.282 1.00 88.56 104 ASP A O 1
ATOM 794 N N . ASP A 1 105 ? 17.513 -5.954 5.771 1.00 90.06 105 ASP A N 1
ATOM 795 C CA . ASP A 1 105 ? 18.184 -4.659 5.882 1.00 90.06 105 ASP A CA 1
ATOM 796 C C . ASP A 1 105 ? 17.188 -3.513 6.160 1.00 90.06 105 ASP A C 1
ATOM 798 O O . ASP A 1 105 ? 16.983 -2.630 5.321 1.00 90.06 105 ASP A O 1
ATOM 802 N N . PRO A 1 106 ? 16.526 -3.502 7.329 1.00 89.25 106 PRO A N 1
ATOM 803 C CA . PRO A 1 106 ? 15.613 -2.422 7.679 1.00 89.25 106 PRO A CA 1
ATOM 804 C C . PRO A 1 106 ? 16.361 -1.085 7.748 1.00 89.25 106 PRO A C 1
ATOM 806 O O . PRO A 1 106 ? 17.453 -0.995 8.318 1.00 89.25 106 PRO A O 1
ATOM 809 N N . SER A 1 107 ? 15.768 -0.041 7.168 1.00 88.75 107 SER A N 1
ATOM 810 C CA . SER A 1 107 ? 16.304 1.318 7.217 1.00 88.75 107 SER A CA 1
ATOM 811 C C . SER A 1 107 ? 15.490 2.164 8.186 1.00 88.75 107 SER A C 1
ATOM 813 O O . SER A 1 107 ? 14.307 2.396 7.955 1.00 88.75 107 SER A O 1
ATOM 815 N N . ASP A 1 108 ? 16.140 2.700 9.221 1.00 82.00 108 ASP A N 1
ATOM 816 C CA . ASP A 1 108 ? 15.545 3.777 10.017 1.00 82.00 108 ASP A CA 1
ATOM 817 C C . ASP A 1 108 ? 15.444 5.028 9.135 1.00 82.00 108 ASP A C 1
ATOM 819 O O . ASP A 1 108 ? 16.430 5.445 8.517 1.00 82.00 108 ASP A O 1
ATOM 823 N N . ASN A 1 109 ? 14.242 5.579 9.007 1.00 85.00 109 ASN A N 1
ATOM 824 C CA . ASN A 1 109 ? 13.966 6.659 8.081 1.00 85.00 109 ASN A CA 1
ATOM 825 C C . ASN A 1 109 ? 12.886 7.594 8.626 1.00 85.00 109 ASN A C 1
ATOM 827 O O . ASN A 1 109 ? 11.819 7.156 9.038 1.00 85.00 109 ASN A O 1
ATOM 831 N N . ASN A 1 110 ? 13.165 8.896 8.559 1.00 83.56 110 ASN A N 1
ATOM 832 C CA . ASN A 1 110 ? 12.270 9.970 8.990 1.00 83.56 110 ASN A CA 1
ATOM 833 C C . ASN A 1 110 ? 11.890 10.915 7.832 1.00 83.56 110 ASN A C 1
ATOM 835 O O . ASN A 1 110 ? 11.380 12.011 8.068 1.00 83.56 110 ASN A O 1
ATOM 839 N N . GLU A 1 111 ? 12.201 10.544 6.587 1.00 89.00 111 GLU A N 1
ATOM 840 C CA . GLU A 1 111 ? 11.814 11.286 5.388 1.00 89.00 111 GLU A CA 1
ATOM 841 C C . GLU A 1 111 ? 10.428 10.868 4.889 1.00 89.00 111 GLU A C 1
ATOM 843 O O . GLU A 1 111 ? 10.011 9.718 5.015 1.00 89.00 111 GLU A O 1
ATOM 848 N N . PHE A 1 112 ? 9.722 11.817 4.277 1.00 88.31 112 PHE A N 1
ATOM 849 C CA . PHE A 1 112 ? 8.388 11.616 3.718 1.00 88.31 112 PHE A CA 1
ATOM 850 C C . PHE A 1 112 ? 8.362 12.151 2.293 1.00 88.31 112 PHE A C 1
ATOM 852 O O . PHE A 1 112 ? 8.502 13.360 2.083 1.00 88.31 112 PHE A O 1
ATOM 859 N N . LEU A 1 113 ? 8.153 11.276 1.312 1.00 93.06 113 LEU A N 1
ATOM 860 C CA . LEU A 1 113 ? 8.045 11.698 -0.085 1.00 93.06 113 LEU A CA 1
ATOM 861 C C . LEU A 1 113 ? 6.676 12.322 -0.355 1.00 93.06 113 LEU A C 1
ATOM 863 O O . LEU A 1 113 ? 6.582 13.369 -0.997 1.00 93.06 113 LEU A O 1
ATOM 867 N N . HIS A 1 114 ? 5.618 11.721 0.198 1.00 92.81 114 HIS A N 1
ATOM 868 C CA . HIS A 1 114 ? 4.229 12.119 -0.048 1.00 92.81 114 HIS A CA 1
ATOM 869 C C . HIS A 1 114 ? 3.486 12.390 1.257 1.00 92.81 114 HIS A C 1
ATOM 871 O O . HIS A 1 114 ? 2.621 11.625 1.668 1.00 92.81 114 HIS A O 1
ATOM 877 N N . VAL A 1 115 ? 3.784 13.516 1.914 1.00 89.81 115 VAL A N 1
ATOM 878 C CA . VAL A 1 115 ? 3.112 13.902 3.176 1.00 89.81 115 VAL A CA 1
ATOM 879 C C . VAL A 1 115 ? 1.587 13.851 3.038 1.00 89.81 115 VAL A C 1
ATOM 881 O O . VAL A 1 115 ? 0.896 13.323 3.898 1.00 89.81 115 VAL A O 1
ATOM 884 N N . ARG A 1 116 ? 1.035 14.338 1.922 1.00 91.31 116 ARG A N 1
ATOM 885 C CA . ARG A 1 116 ? -0.383 14.136 1.602 1.00 91.31 116 ARG A CA 1
ATOM 886 C C . ARG A 1 116 ? -0.513 13.022 0.565 1.00 91.31 116 ARG A C 1
ATOM 888 O O . ARG A 1 116 ? 0.153 13.121 -0.463 1.00 91.31 116 ARG A O 1
ATOM 895 N N . PRO A 1 117 ? -1.388 12.024 0.779 1.00 93.62 117 PRO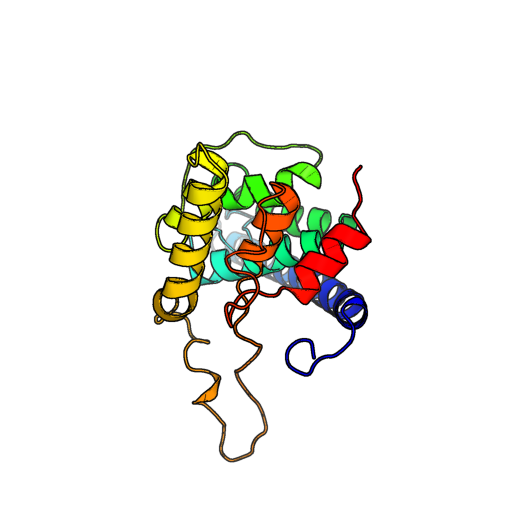 A N 1
ATOM 896 C CA . PRO A 1 117 ? -2.392 11.929 1.849 1.00 93.62 117 PRO A CA 1
ATOM 897 C C . PRO A 1 117 ? -1.998 11.128 3.090 1.00 93.62 117 PRO A C 1
ATOM 899 O O . PRO A 1 117 ? -2.866 10.854 3.913 1.00 93.62 117 PRO A O 1
ATOM 902 N N . TYR A 1 118 ? -0.742 10.715 3.218 1.00 96.56 118 TYR A N 1
ATOM 903 C CA . TYR A 1 118 ? -0.363 9.696 4.195 1.00 96.56 118 TYR A CA 1
ATOM 904 C C . TYR A 1 118 ? -0.090 10.227 5.610 1.00 96.56 118 TYR A C 1
ATOM 906 O O . TYR A 1 118 ? 0.030 9.424 6.523 1.00 96.56 118 TYR A O 1
ATOM 914 N N . GLU A 1 119 ? -0.058 11.545 5.826 1.00 96.00 119 GLU A N 1
ATOM 915 C CA . GLU A 1 119 ? 0.155 12.183 7.137 1.00 96.00 119 GLU A CA 1
ATOM 916 C C . GLU A 1 119 ? -0.746 11.601 8.243 1.00 96.00 119 GLU A C 1
ATOM 918 O O . GLU A 1 119 ? -0.191 11.100 9.217 1.00 96.00 119 GLU A O 1
ATOM 923 N N . PRO A 1 120 ? -2.086 11.499 8.101 1.00 97.81 120 PRO A N 1
ATOM 924 C CA . PRO A 1 120 ? -2.898 10.889 9.152 1.00 97.81 120 PRO A CA 1
ATOM 925 C C . PRO A 1 120 ? -2.614 9.392 9.337 1.00 97.81 120 PRO A C 1
ATOM 927 O O . PRO A 1 120 ? -2.810 8.868 10.422 1.00 97.81 120 PRO A O 1
ATOM 930 N N . LEU A 1 121 ? -2.158 8.674 8.306 1.00 97.62 121 LEU A N 1
ATOM 931 C CA . LEU A 1 121 ? -1.773 7.270 8.472 1.00 97.62 121 LEU A CA 1
ATOM 932 C C . LEU A 1 121 ? -0.471 7.147 9.274 1.00 97.62 121 LEU A C 1
ATOM 934 O O . LEU A 1 121 ? -0.367 6.279 10.131 1.00 97.62 121 LEU A O 1
ATOM 938 N N . LEU A 1 122 ? 0.494 8.031 9.019 1.00 95.69 122 LEU A N 1
ATOM 939 C CA . LEU A 1 122 ? 1.752 8.120 9.759 1.00 95.69 122 LEU A CA 1
ATOM 940 C C . LEU A 1 122 ? 1.508 8.507 11.218 1.00 95.69 122 LEU A C 1
ATOM 942 O O . LEU A 1 122 ? 2.005 7.835 12.118 1.00 95.69 122 LEU A O 1
ATOM 946 N N . ASP A 1 123 ? 0.683 9.525 11.469 1.00 97.19 123 ASP A N 1
ATOM 947 C CA . ASP A 1 123 ? 0.325 9.946 12.827 1.00 97.19 123 ASP A CA 1
ATOM 948 C C . ASP A 1 123 ? -0.263 8.786 13.644 1.00 97.19 123 ASP A C 1
ATOM 950 O O . ASP A 1 123 ? 0.025 8.665 14.838 1.00 97.19 123 ASP A O 1
ATOM 954 N N . ALA A 1 124 ? -1.026 7.897 12.994 1.00 97.69 124 ALA A N 1
ATOM 955 C CA . ALA A 1 124 ? -1.656 6.755 13.643 1.00 97.69 124 ALA A CA 1
ATOM 956 C C . ALA A 1 124 ? -0.663 5.763 14.266 1.00 97.69 124 ALA A C 1
ATOM 958 O O . ALA A 1 124 ? -1.023 5.156 15.266 1.00 97.69 124 ALA A O 1
ATOM 959 N N . PHE A 1 125 ? 0.547 5.588 13.721 1.00 95.31 125 PHE A N 1
ATOM 960 C CA . PHE A 1 125 ? 1.538 4.652 14.283 1.00 95.31 125 PHE A CA 1
ATOM 961 C C . PHE A 1 125 ? 2.815 5.322 14.811 1.00 95.31 125 PHE A C 1
ATOM 963 O O . PHE A 1 125 ? 3.538 4.717 15.599 1.00 95.31 125 PHE A O 1
ATOM 970 N N . CYS A 1 126 ? 3.090 6.569 14.420 1.00 93.75 126 CYS A N 1
ATOM 971 C CA . CYS A 1 126 ? 4.287 7.303 14.834 1.00 93.75 126 CYS A CA 1
ATOM 972 C C . CYS A 1 126 ? 4.051 8.249 16.013 1.00 93.75 126 CYS A C 1
ATOM 974 O O . CYS A 1 126 ? 4.991 8.550 16.747 1.00 93.75 126 CYS A O 1
ATOM 976 N N . THR A 1 127 ? 2.849 8.821 16.137 1.00 95.62 127 THR A N 1
ATOM 977 C CA . THR A 1 127 ? 2.601 9.981 17.019 1.00 95.62 127 THR A CA 1
ATOM 978 C C . THR A 1 127 ? 1.451 9.773 17.996 1.00 95.62 127 THR A C 1
ATOM 980 O O . THR A 1 127 ? 1.469 10.372 19.068 1.00 95.62 127 THR A O 1
ATOM 983 N N . ALA A 1 128 ? 0.469 8.935 17.666 1.00 97.56 128 ALA A N 1
ATOM 984 C CA . ALA A 1 128 ? -0.609 8.589 18.582 1.00 97.56 128 ALA A CA 1
ATOM 985 C C . ALA A 1 128 ? -0.063 8.052 19.919 1.00 97.56 128 ALA A C 1
ATOM 987 O O . ALA A 1 128 ? 0.772 7.151 19.952 1.00 97.56 128 ALA A O 1
ATOM 988 N N . GLU A 1 129 ? -0.557 8.592 21.034 1.00 97.31 129 GLU A N 1
ATOM 989 C CA . GLU A 1 129 ? -0.176 8.163 22.385 1.00 97.31 129 GLU A CA 1
ATOM 990 C C . GLU A 1 129 ? -1.221 7.215 22.991 1.00 97.31 129 GLU A C 1
ATOM 992 O O . GLU A 1 129 ? -0.983 6.569 24.018 1.00 97.31 129 GLU A O 1
ATOM 997 N N . THR A 1 130 ? -2.406 7.137 22.378 1.00 98.19 130 THR A N 1
ATOM 998 C CA . THR A 1 130 ? -3.525 6.323 22.855 1.00 98.19 130 THR A CA 1
ATOM 999 C C . THR A 1 130 ? -4.226 5.577 21.716 1.00 98.19 130 THR A C 1
ATOM 1001 O O . THR A 1 130 ? -4.352 6.126 20.622 1.00 98.19 130 THR A O 1
ATOM 1004 N N . PRO A 1 131 ? -4.836 4.401 21.977 1.00 98.12 131 PRO A N 1
ATOM 1005 C CA . PRO A 1 131 ? -5.629 3.686 20.968 1.00 98.12 131 PRO A CA 1
ATOM 1006 C C . PRO A 1 131 ? -6.783 4.509 20.373 1.00 98.12 131 PRO A C 1
ATOM 1008 O O . PRO A 1 131 ? -7.216 4.291 19.244 1.00 98.12 131 PRO A O 1
ATOM 1011 N N . ALA A 1 132 ? -7.305 5.477 21.135 1.00 98.12 132 ALA A N 1
ATOM 1012 C CA . ALA A 1 132 ? -8.339 6.382 20.648 1.00 98.12 132 ALA A CA 1
ATOM 1013 C C . ALA A 1 132 ? -7.796 7.373 19.604 1.00 98.12 132 ALA A C 1
ATOM 1015 O O . ALA A 1 132 ? -8.509 7.703 18.656 1.00 98.12 132 ALA A O 1
ATOM 1016 N N . GLU A 1 133 ? -6.555 7.837 19.769 1.00 98.56 133 GLU A N 1
ATOM 1017 C CA . GLU A 1 133 ? -5.870 8.688 18.793 1.00 98.56 133 GLU A CA 1
ATOM 1018 C C . GLU A 1 133 ? -5.486 7.892 17.548 1.00 98.56 133 GLU A C 1
ATOM 1020 O O . GLU A 1 133 ? -5.798 8.346 16.450 1.00 98.56 133 GLU A O 1
ATOM 1025 N N . GLU A 1 134 ? -4.932 6.682 17.703 1.00 98.50 134 GLU A N 1
ATOM 1026 C CA . GLU A 1 134 ? -4.638 5.771 16.583 1.00 98.50 134 GLU A CA 1
ATOM 1027 C C . GLU A 1 134 ? -5.883 5.605 15.697 1.00 98.50 134 GLU A C 1
ATOM 1029 O O . GLU A 1 134 ? -5.866 5.887 14.498 1.00 98.50 134 GLU A O 1
ATOM 1034 N N . ALA A 1 135 ? -7.017 5.242 16.305 1.00 98.31 135 ALA A N 1
ATOM 1035 C CA . ALA A 1 135 ? -8.276 5.058 15.596 1.00 98.31 135 ALA A CA 1
ATOM 1036 C C . ALA A 1 135 ? -8.813 6.351 14.952 1.00 98.31 135 ALA A C 1
ATOM 1038 O O . ALA A 1 135 ? -9.408 6.302 13.871 1.00 98.31 135 ALA A O 1
ATOM 1039 N N . ALA A 1 136 ? -8.625 7.509 15.591 1.00 98.56 136 ALA A N 1
ATOM 1040 C CA . ALA A 1 136 ? -9.051 8.796 15.042 1.00 98.56 136 ALA A CA 1
ATOM 1041 C C . ALA A 1 136 ? -8.234 9.187 13.800 1.00 98.56 136 ALA A C 1
ATOM 1043 O O . ALA A 1 136 ? -8.802 9.650 12.803 1.00 98.56 136 ALA A O 1
ATOM 1044 N N . TYR A 1 137 ? -6.925 8.955 13.833 1.00 98.69 137 TYR A N 1
ATOM 1045 C CA . TYR A 1 137 ? -6.020 9.184 12.712 1.00 98.69 137 TYR A CA 1
ATOM 1046 C C . TYR A 1 137 ? -6.292 8.220 11.551 1.00 98.69 137 TYR A C 1
ATOM 1048 O O . TYR A 1 137 ? -6.496 8.670 10.421 1.00 98.69 137 TYR A O 1
ATOM 1056 N N . MET A 1 138 ? -6.467 6.925 11.840 1.00 98.56 138 MET A N 1
ATOM 1057 C CA . MET A 1 138 ? -6.891 5.917 10.858 1.00 98.56 138 MET A CA 1
ATOM 1058 C C . MET A 1 138 ? -8.196 6.306 10.163 1.00 98.56 138 MET A C 1
ATOM 1060 O O . MET A 1 138 ? -8.307 6.241 8.938 1.00 98.56 138 MET A O 1
ATOM 1064 N N . LYS A 1 139 ? -9.191 6.766 10.928 1.00 98.25 139 LYS A N 1
ATOM 1065 C CA . LYS A 1 139 ? -10.461 7.224 10.364 1.00 98.25 139 LYS A CA 1
ATOM 1066 C C . LYS A 1 139 ? -10.289 8.469 9.493 1.00 98.25 139 LYS A C 1
ATOM 1068 O O . LYS A 1 139 ? -10.867 8.532 8.416 1.00 98.25 139 LYS A O 1
ATOM 1073 N N . THR A 1 140 ? -9.469 9.427 9.922 1.00 98.44 140 THR A N 1
ATOM 1074 C CA . THR A 1 140 ? -9.169 10.640 9.141 1.00 98.44 140 THR A CA 1
ATOM 1075 C C . THR A 1 140 ? -8.503 10.298 7.806 1.00 98.44 140 THR A C 1
ATOM 1077 O O . THR A 1 140 ? -8.866 10.853 6.763 1.00 98.44 140 THR A O 1
ATOM 1080 N N . PHE A 1 141 ? -7.565 9.349 7.817 1.00 98.44 141 PHE A N 1
ATOM 1081 C CA . PHE A 1 141 ? -6.956 8.827 6.600 1.00 98.44 141 PHE A CA 1
ATOM 1082 C C . PHE A 1 141 ? -8.016 8.210 5.679 1.00 98.44 141 PHE A C 1
ATOM 1084 O O . PHE A 1 141 ? -8.161 8.624 4.531 1.00 98.44 141 PHE A O 1
ATOM 1091 N N . LEU A 1 142 ? -8.818 7.283 6.206 1.00 98.44 142 LEU A N 1
ATOM 1092 C CA . LEU A 1 142 ? -9.851 6.568 5.457 1.00 98.44 142 LEU A CA 1
ATOM 1093 C C . LEU A 1 142 ? -10.927 7.502 4.869 1.00 98.44 142 LEU A C 1
ATOM 1095 O O . LEU A 1 142 ? -11.273 7.361 3.695 1.00 98.44 142 LEU A O 1
ATOM 1099 N N . ASP A 1 143 ? -11.399 8.486 5.639 1.00 98.00 143 ASP A N 1
ATOM 1100 C CA . ASP A 1 143 ? -12.408 9.464 5.211 1.00 98.00 143 ASP A CA 1
ATOM 1101 C C . ASP A 1 143 ? -11.899 10.344 4.048 1.00 98.00 143 ASP A C 1
ATOM 1103 O O . ASP A 1 143 ? -12.679 10.790 3.200 1.00 98.00 143 ASP A O 1
ATOM 1107 N N . SER A 1 144 ? -10.587 10.605 3.990 1.00 96.62 144 SER A N 1
ATOM 1108 C CA . SER A 1 144 ? -9.966 11.428 2.944 1.00 96.62 144 SER A CA 1
ATOM 1109 C C . SER A 1 144 ? -9.394 10.623 1.773 1.00 96.62 144 SER A C 1
ATOM 1111 O O . SER A 1 144 ? -9.198 11.198 0.700 1.00 96.62 144 SER A O 1
ATOM 1113 N N . TRP A 1 145 ? -9.185 9.312 1.939 1.00 96.88 145 TRP A N 1
ATOM 1114 C CA . TRP A 1 145 ? -8.458 8.437 1.013 1.00 96.88 145 TRP A CA 1
ATOM 1115 C C . TRP A 1 145 ? -8.887 8.620 -0.445 1.00 96.88 145 TRP A C 1
ATOM 1117 O O . TRP A 1 145 ? -8.087 9.030 -1.277 1.00 96.88 145 TRP A O 1
ATOM 1127 N N . TYR A 1 146 ? -10.171 8.417 -0.762 1.00 95.06 146 TYR A N 1
ATOM 1128 C CA . TYR A 1 146 ? -10.637 8.436 -2.156 1.00 95.06 146 TYR A CA 1
ATOM 1129 C C . TYR A 1 146 ? -10.428 9.793 -2.835 1.00 95.06 146 TYR A C 1
ATOM 1131 O O . TYR A 1 146 ? -9.972 9.866 -3.974 1.00 95.06 146 TYR A O 1
ATOM 1139 N N . LYS A 1 147 ? -10.731 10.876 -2.114 1.00 95.12 147 LYS A N 1
ATOM 1140 C CA . LYS A 1 147 ? -10.603 12.243 -2.626 1.00 95.12 147 LYS A CA 1
ATOM 1141 C C . LYS A 1 147 ? -9.141 12.622 -2.848 1.00 95.12 147 LYS A C 1
ATOM 1143 O O . LYS A 1 147 ? -8.825 13.342 -3.788 1.00 95.12 147 LYS A O 1
ATOM 1148 N N . SER A 1 148 ? -8.253 12.144 -1.987 1.00 94.50 148 SER A N 1
ATOM 1149 C CA . SER A 1 148 ? -6.829 12.457 -2.054 1.00 94.50 148 SER A CA 1
ATOM 1150 C C . SER A 1 148 ? -6.137 11.963 -3.323 1.00 94.50 148 SER A C 1
ATOM 1152 O O . SER A 1 148 ? -5.090 12.489 -3.689 1.00 94.50 148 SER A O 1
ATOM 1154 N N . PHE A 1 149 ? -6.732 10.991 -4.013 1.00 92.62 149 PHE A N 1
ATOM 1155 C CA . PHE A 1 149 ? -6.210 10.441 -5.259 1.00 92.62 149 PHE A CA 1
ATOM 1156 C C . PHE A 1 149 ? -6.968 10.932 -6.499 1.00 92.62 149 PHE A C 1
ATOM 1158 O O . PHE A 1 149 ? -6.883 10.311 -7.556 1.00 92.62 149 PHE A O 1
ATOM 1165 N N . GLU A 1 150 ? -7.696 12.053 -6.413 1.00 93.19 150 GLU A N 1
ATOM 1166 C CA . GLU A 1 150 ? -8.540 12.551 -7.511 1.00 93.19 150 GLU A CA 1
ATOM 1167 C C . GLU A 1 150 ? -7.797 12.834 -8.826 1.00 93.19 150 GLU A C 1
ATOM 1169 O O . GLU A 1 150 ? -8.409 12.831 -9.899 1.00 93.19 150 GLU A O 1
ATOM 1174 N N . THR A 1 151 ? -6.486 13.069 -8.741 1.00 90.62 151 THR A N 1
ATOM 1175 C CA . THR A 1 151 ? -5.595 13.331 -9.876 1.00 90.62 151 THR A CA 1
ATOM 1176 C C . THR A 1 151 ? -5.114 12.062 -10.574 1.00 90.62 151 THR A C 1
ATOM 1178 O O . THR A 1 151 ? -4.630 12.155 -11.703 1.00 90.62 151 THR A O 1
ATOM 1181 N N . LEU A 1 152 ? -5.242 10.889 -9.942 1.00 89.69 152 LEU A N 1
ATOM 1182 C CA . LEU A 1 152 ? -4.749 9.637 -10.504 1.00 89.69 152 LEU A CA 1
ATOM 1183 C C . LEU A 1 152 ? -5.699 9.097 -11.591 1.00 89.69 152 LEU A C 1
ATOM 1185 O O . LEU A 1 152 ? -6.922 9.235 -11.472 1.00 89.69 152 LEU A O 1
ATOM 1189 N N . PRO A 1 153 ? -5.182 8.445 -12.654 1.00 86.19 153 PRO A N 1
ATOM 1190 C CA . PRO A 1 153 ? -5.986 8.046 -13.820 1.00 86.19 153 PRO A CA 1
ATOM 1191 C C . PRO A 1 153 ? -7.189 7.146 -13.496 1.00 86.19 153 PRO A C 1
ATOM 1193 O O . PRO A 1 153 ? -8.215 7.175 -14.195 1.00 86.19 153 PRO A O 1
ATOM 1196 N N . TRP A 1 154 ? -7.061 6.360 -12.429 1.00 85.62 154 TRP A N 1
ATOM 1197 C CA . TRP A 1 154 ? -8.047 5.400 -11.947 1.00 85.62 154 TRP A CA 1
ATOM 1198 C C . TRP A 1 154 ? -9.175 6.001 -11.125 1.00 85.62 154 TRP A C 1
ATOM 1200 O O . TRP A 1 154 ? -10.225 5.368 -10.956 1.00 85.62 154 TRP A O 1
ATOM 1210 N N . HIS A 1 155 ? -9.001 7.223 -10.623 1.00 87.88 155 HIS A N 1
ATOM 1211 C CA . HIS A 1 155 ? -10.063 7.906 -9.912 1.00 87.88 155 HIS A CA 1
ATOM 1212 C C . HIS A 1 155 ? -11.267 8.085 -10.846 1.00 87.88 155 HIS A C 1
ATOM 1214 O O . HIS A 1 155 ? -11.132 8.391 -12.038 1.00 87.88 155 HIS A O 1
ATOM 1220 N N . ASN A 1 156 ? -12.466 7.810 -10.323 1.00 89.56 156 ASN A N 1
ATOM 1221 C CA . ASN A 1 156 ? -13.692 7.698 -11.115 1.00 89.56 156 ASN A CA 1
ATOM 1222 C C . ASN A 1 156 ? -13.612 6.698 -12.290 1.00 89.56 156 ASN A C 1
ATOM 1224 O O . ASN A 1 156 ? -14.400 6.792 -13.230 1.00 89.56 156 ASN A O 1
ATOM 1228 N N . GLY A 1 157 ? -12.705 5.715 -12.255 1.00 83.56 157 GLY A N 1
ATOM 1229 C CA . GLY A 1 157 ? -12.639 4.635 -13.245 1.00 83.56 157 GLY A CA 1
ATOM 1230 C C . GLY A 1 157 ? -13.973 3.894 -13.386 1.00 83.56 157 GLY A C 1
ATOM 1231 O O . GLY A 1 157 ? -14.397 3.585 -14.493 1.00 83.56 157 GLY A O 1
ATOM 1232 N N . HIS A 1 158 ? -14.724 3.741 -12.293 1.00 84.81 158 HIS A N 1
ATOM 1233 C CA . HIS A 1 158 ? -16.072 3.165 -12.315 1.00 84.81 158 HIS A CA 1
ATOM 1234 C C . HIS A 1 158 ? -17.090 3.944 -13.180 1.00 84.81 158 HIS A C 1
ATOM 1236 O O . HIS A 1 158 ? -18.109 3.381 -13.566 1.00 84.81 158 HIS A O 1
ATOM 1242 N N . LEU A 1 159 ? -16.833 5.219 -13.506 1.00 85.94 159 LEU A N 1
ATOM 1243 C CA . LEU A 1 159 ? -17.669 6.025 -14.409 1.00 85.94 159 LEU A CA 1
ATOM 1244 C C . LEU A 1 159 ? -17.262 5.884 -15.884 1.00 85.94 159 LEU A C 1
ATOM 1246 O O . LEU A 1 159 ? -17.987 6.332 -16.771 1.00 85.94 159 LEU A O 1
ATOM 1250 N N . LYS A 1 160 ? -16.094 5.295 -16.158 1.00 77.62 160 LYS A N 1
ATOM 1251 C CA . LYS A 1 160 ? -15.482 5.199 -17.488 1.00 77.62 160 LYS A CA 1
ATOM 1252 C C . LYS A 1 160 ? -15.703 3.797 -18.063 1.00 77.62 160 LYS A C 1
ATOM 1254 O O . LYS A 1 160 ? -14.747 3.056 -18.266 1.00 77.62 160 LYS A O 1
ATOM 1259 N N . VAL A 1 161 ? -16.960 3.422 -18.300 1.00 75.12 161 VAL A N 1
ATOM 1260 C CA . VAL A 1 161 ? -17.302 2.146 -18.953 1.00 75.12 161 VAL A CA 1
ATOM 1261 C C . VAL A 1 161 ? -17.327 2.354 -20.475 1.00 75.12 161 VAL A C 1
ATOM 1263 O O . VAL A 1 161 ? -18.141 3.148 -20.956 1.00 75.12 161 VAL A O 1
ATOM 1266 N N . PRO A 1 162 ? -16.442 1.699 -21.251 1.00 71.88 162 PRO A N 1
ATOM 1267 C CA . PRO A 1 162 ? -16.502 1.706 -22.707 1.00 71.88 162 PRO A CA 1
ATOM 1268 C C . PRO A 1 162 ? -17.838 1.143 -23.198 1.00 71.88 162 PRO A C 1
ATOM 1270 O O . PRO A 1 162 ? -18.392 0.224 -22.602 1.00 71.88 162 PRO A O 1
ATOM 1273 N N . ALA A 1 163 ? -18.345 1.665 -24.317 1.00 76.62 163 ALA A N 1
ATOM 1274 C CA . ALA A 1 163 ? -19.636 1.249 -24.873 1.00 76.62 163 ALA A CA 1
ATOM 1275 C C . ALA A 1 163 ? -19.684 -0.227 -25.314 1.00 76.62 163 ALA A C 1
ATOM 1277 O O . ALA A 1 163 ? -20.770 -0.770 -25.495 1.00 76.62 163 ALA A O 1
ATOM 1278 N N . ASP A 1 164 ? -18.525 -0.855 -25.515 1.00 80.69 164 ASP A N 1
ATOM 1279 C CA . ASP A 1 164 ? -18.396 -2.272 -25.855 1.00 80.69 164 ASP A CA 1
ATOM 1280 C C . ASP A 1 164 ? -18.177 -3.175 -24.629 1.00 80.69 164 ASP A C 1
ATOM 1282 O O . ASP A 1 164 ? -17.998 -4.379 -24.798 1.00 80.69 164 ASP A O 1
ATOM 1286 N N . GLU A 1 165 ? -18.171 -2.602 -23.416 1.00 71.44 165 GLU A N 1
ATOM 1287 C CA . GLU A 1 165 ? -17.920 -3.282 -22.136 1.00 71.44 165 GLU A CA 1
ATOM 1288 C C . GLU A 1 165 ? -16.616 -4.106 -22.110 1.00 71.44 165 GLU A C 1
ATOM 1290 O O . GLU A 1 165 ? -16.419 -4.952 -21.238 1.00 71.44 165 GLU A O 1
ATOM 1295 N N . SER A 1 166 ? -15.694 -3.848 -23.046 1.00 71.38 166 SER A N 1
ATOM 1296 C CA . SER A 1 166 ? -14.480 -4.652 -23.236 1.00 71.38 166 SER A CA 1
ATOM 1297 C C . SER A 1 166 ? -13.486 -4.532 -22.081 1.00 71.38 166 SER A C 1
ATOM 1299 O O . SER A 1 166 ? -12.635 -5.403 -21.897 1.00 71.38 166 SER A O 1
ATOM 1301 N N . TYR A 1 167 ? -13.590 -3.457 -21.298 1.00 67.25 167 TYR A N 1
ATOM 1302 C CA . TYR A 1 167 ? -12.696 -3.161 -20.191 1.00 67.25 167 TYR A CA 1
ATOM 1303 C C . TYR A 1 167 ? -13.392 -2.316 -19.124 1.00 67.25 167 TYR A C 1
ATOM 1305 O O . TYR A 1 167 ? -14.057 -1.333 -19.436 1.00 67.25 167 TYR A O 1
ATOM 1313 N N . LEU A 1 168 ? -13.192 -2.654 -17.851 1.00 66.50 168 LEU A N 1
ATOM 1314 C CA . LEU A 1 168 ? -13.584 -1.812 -16.725 1.00 66.50 168 LEU A CA 1
ATOM 1315 C C . LEU A 1 168 ? -12.307 -1.285 -16.057 1.00 66.50 168 LEU A C 1
ATOM 1317 O O . LEU A 1 168 ? -11.590 -2.079 -15.454 1.00 66.50 168 LEU A O 1
ATOM 1321 N N . PRO A 1 169 ? -12.028 0.034 -16.078 1.00 70.25 169 PRO A N 1
ATOM 1322 C CA . PRO A 1 169 ? -10.884 0.616 -15.367 1.00 70.25 169 PRO A CA 1
ATOM 1323 C C . PRO A 1 169 ? -11.085 0.662 -13.843 1.00 70.25 169 PRO A C 1
ATOM 1325 O O . PRO A 1 169 ? -10.406 1.414 -13.150 1.00 70.25 169 PRO A O 1
ATOM 1328 N N . TYR A 1 170 ? -12.046 -0.098 -13.316 1.00 77.12 170 TYR A N 1
ATOM 1329 C CA . TYR A 1 170 ? -12.300 -0.227 -11.893 1.00 77.12 170 TYR A CA 1
ATOM 1330 C C . TYR A 1 170 ? -11.718 -1.540 -11.381 1.00 77.12 170 TYR A C 1
ATOM 1332 O O . TYR A 1 170 ? -12.170 -2.620 -11.753 1.00 77.12 170 TYR A O 1
ATOM 1340 N N . TYR A 1 171 ? -10.754 -1.425 -10.478 1.00 73.19 171 TYR A N 1
ATOM 1341 C CA . TYR A 1 171 ? -10.069 -2.553 -9.850 1.00 73.19 171 TYR A CA 1
ATOM 1342 C C . TYR A 1 171 ? -10.248 -2.587 -8.322 1.00 73.19 171 TYR A C 1
ATOM 1344 O O . TYR A 1 171 ? -9.582 -3.352 -7.633 1.00 73.19 171 TYR A O 1
ATOM 1352 N N . GLY A 1 172 ? -11.208 -1.819 -7.790 1.00 80.81 172 GLY A N 1
ATOM 1353 C CA . GLY A 1 172 ? -11.474 -1.705 -6.352 1.00 80.81 172 GLY A CA 1
ATOM 1354 C C . GLY A 1 172 ? -11.075 -0.347 -5.776 1.00 80.81 172 GLY A C 1
ATOM 1355 O O . GLY A 1 172 ? -10.261 0.363 -6.356 1.00 80.81 172 GLY A O 1
ATOM 1356 N N . TYR A 1 173 ? -11.670 0.014 -4.636 1.00 90.44 173 TYR A N 1
ATOM 1357 C CA . TYR A 1 173 ? -11.256 1.163 -3.823 1.00 90.44 173 TYR A CA 1
ATOM 1358 C C . TYR A 1 173 ? -10.956 0.656 -2.420 1.00 90.44 173 TYR A C 1
ATOM 1360 O O . TYR A 1 173 ? -11.860 0.529 -1.597 1.00 90.44 173 TYR A O 1
ATOM 1368 N N . TRP A 1 174 ? -9.695 0.298 -2.199 1.00 95.25 174 TRP A N 1
ATOM 1369 C CA . TRP A 1 174 ? -9.243 -0.382 -0.995 1.00 95.25 174 TRP A CA 1
ATOM 1370 C C . TRP A 1 174 ? -7.978 0.289 -0.478 1.00 95.25 174 TRP A C 1
ATOM 1372 O O . TRP A 1 174 ? -6.971 0.337 -1.178 1.00 95.25 174 TRP A O 1
ATOM 1382 N N . ALA A 1 175 ? -8.036 0.784 0.755 1.00 97.31 175 ALA A N 1
ATOM 1383 C CA . ALA A 1 175 ? -6.878 1.318 1.456 1.00 97.31 175 ALA A CA 1
ATOM 1384 C C . ALA A 1 175 ? -6.069 0.157 2.060 1.00 97.31 175 ALA A C 1
ATOM 1386 O O . ALA A 1 175 ? -6.148 -0.104 3.264 1.00 97.31 175 ALA A O 1
ATOM 1387 N N . PHE A 1 176 ? -5.348 -0.596 1.221 1.00 97.94 176 PHE A N 1
ATOM 1388 C CA . PHE A 1 176 ? -4.537 -1.734 1.671 1.00 97.94 176 PHE A CA 1
ATOM 1389 C C . PHE A 1 176 ? -3.483 -1.315 2.700 1.00 97.94 176 PHE A C 1
ATOM 1391 O O . PHE A 1 176 ? -3.267 -2.029 3.674 1.00 97.94 176 PHE A O 1
ATOM 1398 N N . GLU A 1 177 ? -2.914 -0.123 2.553 1.00 97.81 177 GLU A N 1
ATOM 1399 C CA . GLU A 1 177 ? -1.958 0.471 3.483 1.00 97.81 177 GLU A CA 1
ATOM 1400 C C . GLU A 1 177 ? -2.539 0.670 4.887 1.00 97.81 177 GLU A C 1
ATOM 1402 O O . GLU A 1 177 ? -1.859 0.409 5.875 1.00 97.81 177 GLU A O 1
ATOM 1407 N N . ALA A 1 178 ? -3.823 1.025 5.001 1.00 98.38 178 ALA A N 1
ATOM 1408 C CA . ALA A 1 178 ? -4.482 1.151 6.298 1.00 98.38 178 ALA A CA 1
ATOM 1409 C C . ALA A 1 178 ? -4.619 -0.215 6.990 1.00 98.38 178 ALA A C 1
ATOM 1411 O O . ALA A 1 178 ? -4.430 -0.334 8.201 1.00 98.38 178 ALA A O 1
ATOM 1412 N N . ALA A 1 179 ? -4.942 -1.267 6.235 1.00 98.25 179 ALA A N 1
ATOM 1413 C CA . ALA A 1 179 ? -5.007 -2.615 6.788 1.00 98.25 179 ALA A CA 1
ATOM 1414 C C . ALA A 1 179 ? -3.618 -3.150 7.152 1.00 9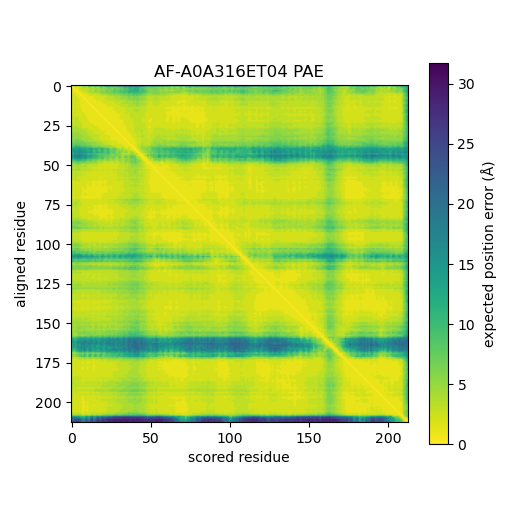8.25 179 ALA A C 1
ATOM 1416 O O . ALA A 1 179 ? -3.463 -3.687 8.245 1.00 98.25 179 ALA A O 1
ATOM 1417 N N . ALA A 1 180 ? -2.612 -2.960 6.294 1.00 98.19 180 ALA A N 1
ATOM 1418 C CA . ALA A 1 180 ? -1.243 -3.386 6.568 1.00 98.19 180 ALA A CA 1
ATOM 1419 C C . ALA A 1 180 ? -0.683 -2.707 7.827 1.00 98.19 180 ALA A C 1
ATOM 1421 O O . ALA A 1 180 ? -0.221 -3.403 8.728 1.00 98.19 180 ALA A O 1
ATOM 1422 N N . VAL A 1 181 ? -0.819 -1.381 7.953 1.00 97.88 181 VAL A N 1
ATOM 1423 C CA . VAL A 1 181 ? -0.414 -0.630 9.156 1.00 97.88 181 VAL A CA 1
ATOM 1424 C C . VAL A 1 181 ? -1.169 -1.126 10.392 1.00 97.88 181 VAL A C 1
ATOM 1426 O O . VAL A 1 181 ? -0.559 -1.408 11.419 1.00 97.88 181 VAL A O 1
ATOM 1429 N N . SER A 1 182 ? -2.486 -1.327 10.302 1.00 98.00 182 SER A N 1
ATOM 1430 C CA . SER A 1 182 ? -3.264 -1.835 11.438 1.00 98.00 182 SER A CA 1
ATOM 1431 C C . SER A 1 182 ? -2.839 -3.241 11.885 1.00 98.00 182 SER A C 1
ATOM 1433 O O . SER A 1 182 ? -2.871 -3.539 13.081 1.00 98.00 182 SER A O 1
ATOM 1435 N N . VAL A 1 183 ? -2.416 -4.100 10.954 1.00 97.38 183 VAL A N 1
ATOM 1436 C CA . VAL A 1 183 ? -1.886 -5.437 11.257 1.00 97.38 183 VAL A CA 1
ATOM 1437 C C . VAL A 1 183 ? -0.484 -5.352 11.866 1.00 97.38 183 VAL A C 1
ATOM 1439 O O . VAL A 1 183 ? -0.258 -5.943 12.920 1.00 97.38 183 VAL A O 1
ATOM 1442 N N . LEU A 1 184 ? 0.433 -4.606 11.244 1.00 96.56 184 LEU A N 1
ATOM 1443 C CA . LEU A 1 184 ? 1.836 -4.494 11.664 1.00 96.56 184 LEU A CA 1
ATOM 1444 C C . LEU A 1 184 ? 1.984 -3.838 13.040 1.00 96.56 184 LEU A C 1
ATOM 1446 O O . LEU A 1 184 ? 2.707 -4.346 13.894 1.00 96.56 184 LEU A O 1
ATOM 1450 N N . PHE A 1 185 ? 1.256 -2.746 13.273 1.00 96.56 185 PHE A N 1
ATOM 1451 C CA . PHE A 1 185 ? 1.331 -1.964 14.509 1.00 96.56 185 PHE A CA 1
ATOM 1452 C C . PHE A 1 185 ? 0.284 -2.376 15.547 1.00 96.56 185 PHE A C 1
ATOM 1454 O O . PHE A 1 185 ? 0.198 -1.776 16.614 1.00 96.56 185 PHE A O 1
ATOM 1461 N N . ASN A 1 186 ? -0.495 -3.428 15.269 1.00 96.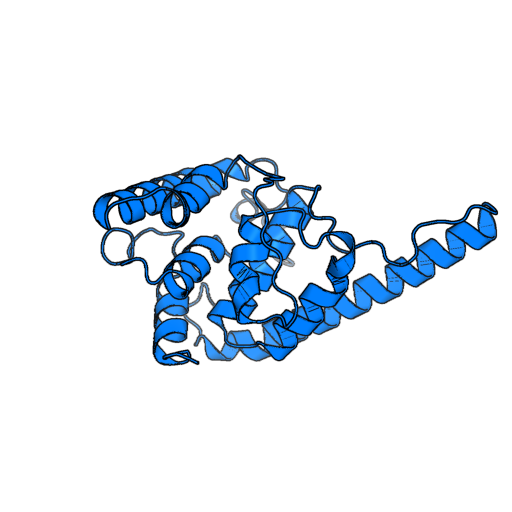50 186 ASN A N 1
ATOM 1462 C CA . ASN A 1 186 ? -1.523 -3.954 16.169 1.00 96.50 186 ASN A CA 1
ATOM 1463 C C . ASN A 1 186 ? -2.538 -2.878 16.627 1.00 96.50 186 ASN A C 1
ATOM 1465 O O . ASN A 1 186 ? -2.985 -2.883 17.776 1.00 96.50 186 ASN A O 1
ATOM 1469 N N . ILE A 1 187 ? -2.913 -1.976 15.714 1.00 97.94 187 ILE A N 1
ATOM 1470 C CA . ILE A 1 187 ? -3.945 -0.956 15.943 1.00 97.94 187 ILE A CA 1
ATOM 1471 C C . ILE A 1 187 ? -5.312 -1.646 15.968 1.00 97.94 187 ILE A C 1
ATOM 1473 O O . ILE A 1 187 ? -5.651 -2.384 15.034 1.00 97.94 187 ILE A O 1
ATOM 1477 N N . ASP A 1 188 ? -6.106 -1.385 17.012 1.00 97.56 188 ASP A N 1
ATOM 1478 C CA . ASP A 1 188 ? -7.482 -1.884 17.127 1.00 97.56 188 ASP A CA 1
ATOM 1479 C C . ASP A 1 188 ? -8.357 -1.278 16.024 1.00 97.56 188 ASP A C 1
ATOM 1481 O O . ASP A 1 188 ? -8.662 -0.084 16.033 1.00 97.56 188 ASP A O 1
ATOM 1485 N N . ASP A 1 189 ? -8.771 -2.115 15.071 1.00 98.00 189 ASP A N 1
ATOM 1486 C CA . ASP A 1 189 ? -9.594 -1.673 13.950 1.00 98.00 189 ASP A CA 1
ATOM 1487 C C . ASP A 1 189 ? -11.080 -1.557 14.268 1.00 98.00 189 ASP A C 1
ATOM 1489 O O . ASP A 1 189 ? -11.808 -0.942 13.489 1.00 98.00 189 ASP A O 1
ATOM 1493 N N . THR A 1 190 ? -11.539 -2.049 15.425 1.00 98.12 190 THR A N 1
ATOM 1494 C CA . THR A 1 190 ? -12.958 -2.046 15.817 1.00 98.12 190 THR A CA 1
ATOM 1495 C C . THR A 1 190 ? -13.658 -0.695 15.573 1.00 98.12 190 THR A C 1
ATOM 1497 O O . THR A 1 190 ? -14.773 -0.703 15.041 1.00 98.12 190 THR A O 1
ATOM 1500 N N . PRO A 1 191 ? -13.055 0.477 15.880 1.00 98.12 191 PRO A N 1
ATOM 1501 C CA . PRO A 1 191 ? -13.715 1.774 15.703 1.00 98.12 191 PRO A CA 1
ATOM 1502 C C . PRO A 1 191 ? -13.907 2.225 14.245 1.00 98.12 191 PRO A C 1
ATOM 1504 O O . PRO A 1 191 ? -14.748 3.090 13.986 1.00 98.12 191 PRO A O 1
ATOM 1507 N N . PHE A 1 192 ? -13.131 1.689 13.300 1.00 97.88 192 PHE A N 1
ATOM 1508 C CA . PHE A 1 192 ? -13.158 2.076 11.881 1.00 97.88 192 PHE A CA 1
ATOM 1509 C C . PHE A 1 192 ? -13.371 0.891 10.929 1.00 97.88 192 PHE A C 1
ATOM 1511 O O . PHE A 1 192 ? -13.406 1.070 9.712 1.00 97.88 192 PHE A O 1
ATOM 1518 N N . ARG A 1 193 ? -13.588 -0.306 11.476 1.00 97.44 193 ARG A N 1
ATOM 1519 C CA . ARG A 1 193 ? -13.722 -1.574 10.759 1.00 97.44 193 ARG A CA 1
ATOM 1520 C C . ARG A 1 193 ? -14.774 -1.562 9.656 1.00 97.44 193 ARG A C 1
ATOM 1522 O O . ARG A 1 193 ? -14.593 -2.200 8.627 1.00 97.44 193 ARG A O 1
ATOM 1529 N N . ASP A 1 194 ? -15.878 -0.853 9.866 1.00 97.38 194 ASP A N 1
ATOM 1530 C CA . ASP A 1 194 ? -16.986 -0.777 8.907 1.00 97.38 194 ASP A CA 1
ATOM 1531 C C . ASP A 1 194 ? -16.841 0.361 7.885 1.00 97.38 194 ASP A C 1
ATOM 1533 O O . ASP A 1 194 ? -17.763 0.620 7.107 1.00 97.38 194 ASP A O 1
ATOM 1537 N N . HIS A 1 195 ? -15.695 1.048 7.855 1.00 97.94 195 HIS A N 1
ATOM 1538 C CA . HIS A 1 195 ? -15.415 2.037 6.826 1.00 97.94 195 HIS A CA 1
ATOM 1539 C C . HIS A 1 195 ? -15.333 1.368 5.445 1.00 97.94 195 HIS A C 1
ATOM 1541 O O . HIS A 1 195 ? -14.614 0.391 5.261 1.00 97.94 195 HIS A O 1
ATOM 1547 N N . LEU A 1 196 ? -16.031 1.927 4.448 1.00 95.56 196 LEU A N 1
ATOM 1548 C CA . LEU A 1 196 ? -16.202 1.324 3.115 1.00 95.56 196 LEU A CA 1
ATOM 1549 C C . LEU A 1 196 ? -14.880 0.954 2.425 1.00 95.56 196 LEU A C 1
ATOM 1551 O O . LEU A 1 196 ? -14.815 -0.034 1.704 1.00 95.56 196 LEU A O 1
ATOM 1555 N N . LEU A 1 197 ? -13.852 1.777 2.629 1.00 96.38 197 LEU A N 1
ATOM 1556 C CA . LEU A 1 197 ? -12.541 1.627 1.994 1.00 96.38 197 LEU A CA 1
ATOM 1557 C C . LEU A 1 197 ? -11.574 0.736 2.787 1.00 96.38 197 LEU A C 1
ATOM 1559 O O . LEU A 1 197 ? -10.497 0.429 2.282 1.00 96.38 197 LEU A O 1
ATOM 1563 N N . TYR A 1 198 ? -11.919 0.351 4.022 1.00 98.19 198 TYR A N 1
ATOM 1564 C CA . TYR A 1 198 ? -11.054 -0.463 4.872 1.00 98.19 198 TYR A CA 1
ATOM 1565 C C . TYR A 1 198 ? -11.236 -1.955 4.538 1.00 98.19 198 TYR A C 1
ATOM 1567 O O . TYR A 1 198 ? -12.337 -2.488 4.713 1.00 98.19 198 TYR A O 1
ATOM 1575 N N . PRO A 1 199 ? -10.192 -2.663 4.067 1.00 97.06 199 PRO A N 1
ATOM 1576 C CA . PRO A 1 199 ? -10.315 -4.056 3.649 1.00 97.06 199 PRO A CA 1
ATOM 1577 C C . PRO A 1 199 ? -10.259 -5.010 4.858 1.00 97.06 199 PRO A C 1
ATOM 1579 O O . PRO A 1 199 ? -9.309 -5.772 5.044 1.00 97.06 199 PRO A O 1
ATOM 1582 N N . LYS A 1 200 ? -11.299 -4.973 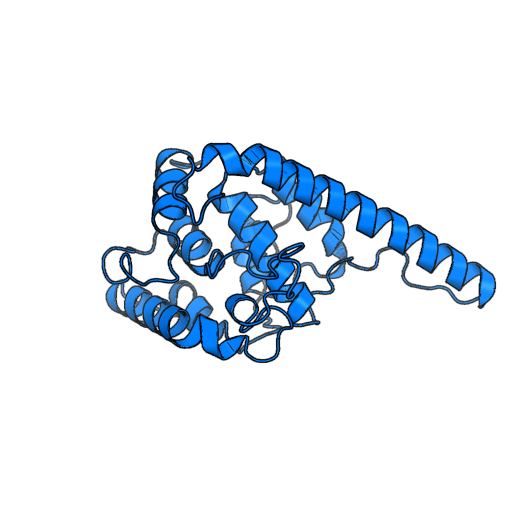5.699 1.00 96.94 200 LYS A N 1
ATOM 1583 C CA . LYS A 1 200 ? -11.359 -5.682 6.992 1.00 96.94 200 LYS A CA 1
ATOM 1584 C C . LYS A 1 200 ? -11.157 -7.196 6.909 1.00 96.94 200 LYS A C 1
ATOM 1586 O O . LYS A 1 200 ? -10.607 -7.786 7.834 1.00 96.94 200 LYS A O 1
ATOM 1591 N N . ASP A 1 201 ? -11.583 -7.817 5.811 1.00 96.38 201 ASP A N 1
ATOM 1592 C CA . ASP A 1 201 ? -11.437 -9.262 5.612 1.00 96.38 201 ASP A CA 1
ATOM 1593 C C . ASP A 1 201 ? -9.975 -9.644 5.327 1.00 96.38 201 ASP A C 1
ATOM 1595 O O . ASP A 1 201 ? -9.524 -10.702 5.759 1.00 96.38 201 ASP A O 1
ATOM 1599 N N . LEU A 1 202 ? -9.215 -8.768 4.652 1.00 96.44 202 LEU A N 1
ATOM 1600 C CA . LEU A 1 202 ? -7.770 -8.944 4.472 1.00 96.44 202 LEU A CA 1
ATOM 1601 C C . LEU A 1 202 ? -7.037 -8.768 5.802 1.00 96.44 202 LEU A C 1
ATOM 1603 O O . LEU A 1 202 ? -6.179 -9.581 6.125 1.00 96.44 202 LEU A O 1
ATOM 1607 N N . ALA A 1 203 ? -7.404 -7.754 6.592 1.00 97.25 203 ALA A N 1
ATOM 1608 C CA . ALA A 1 203 ? -6.815 -7.540 7.914 1.00 97.25 203 ALA A CA 1
ATOM 1609 C C . ALA A 1 203 ? -7.061 -8.737 8.853 1.00 97.25 203 ALA A C 1
ATOM 1611 O O . ALA A 1 203 ? -6.140 -9.202 9.523 1.00 97.25 203 ALA A O 1
ATOM 1612 N N . ASP A 1 204 ? -8.281 -9.282 8.876 1.00 96.94 204 ASP A N 1
ATOM 1613 C CA . ASP A 1 204 ? -8.613 -10.466 9.678 1.00 96.94 204 ASP A CA 1
ATOM 1614 C C . ASP A 1 204 ? -7.851 -11.702 9.226 1.00 96.94 204 ASP A C 1
ATOM 1616 O O . ASP A 1 204 ? -7.285 -12.419 10.055 1.00 96.94 204 ASP A O 1
ATOM 1620 N N . TRP A 1 205 ? -7.832 -11.946 7.914 1.00 96.38 205 TRP A N 1
ATOM 1621 C CA . TRP A 1 205 ? -7.101 -13.067 7.349 1.00 96.38 205 TRP A CA 1
ATOM 1622 C C . TRP A 1 205 ? -5.614 -12.962 7.693 1.00 96.38 205 TRP A C 1
ATOM 1624 O O . TRP A 1 205 ? -5.035 -13.936 8.175 1.00 96.38 205 TRP A O 1
ATOM 1634 N N . ALA A 1 206 ? -5.027 -11.771 7.554 1.00 96.12 206 ALA A N 1
ATOM 1635 C CA . ALA A 1 206 ? -3.637 -11.521 7.895 1.00 96.12 206 ALA A CA 1
ATOM 1636 C C . ALA A 1 206 ? -3.364 -11.795 9.382 1.00 96.12 206 ALA A C 1
ATOM 1638 O O . ALA A 1 206 ? -2.461 -12.558 9.705 1.00 96.12 206 ALA A O 1
ATOM 1639 N N . ARG A 1 207 ? -4.174 -11.275 10.315 1.00 95.31 207 ARG A N 1
ATOM 1640 C CA . ARG A 1 207 ? -3.995 -11.553 11.758 1.00 95.31 207 ARG A CA 1
ATOM 1641 C C . ARG A 1 207 ? -4.120 -13.044 12.094 1.00 95.31 207 ARG A C 1
ATOM 1643 O O . ARG A 1 207 ? -3.378 -13.552 12.937 1.00 95.31 207 ARG A O 1
ATOM 1650 N N . ALA A 1 208 ? -5.039 -13.750 11.436 1.00 94.81 208 ALA A N 1
ATOM 1651 C CA . ALA A 1 208 ? -5.269 -15.176 11.660 1.00 94.81 208 ALA A CA 1
ATOM 1652 C C . ALA A 1 208 ? -4.141 -16.070 11.114 1.00 94.81 208 ALA A C 1
ATOM 1654 O O . ALA A 1 208 ? -3.859 -17.113 11.704 1.00 94.81 208 ALA A O 1
ATOM 1655 N N . ASN A 1 209 ? -3.492 -15.669 10.017 1.00 90.31 209 ASN A N 1
ATOM 1656 C CA . ASN A 1 209 ? -2.472 -16.470 9.327 1.00 90.31 209 ASN A CA 1
ATOM 1657 C C . ASN A 1 209 ? -1.033 -15.978 9.571 1.00 90.31 209 ASN A C 1
ATOM 1659 O O . ASN A 1 209 ? -0.085 -16.726 9.342 1.00 90.31 209 ASN A O 1
ATOM 1663 N N . HIS A 1 210 ? -0.866 -14.770 10.114 1.00 73.31 210 HIS A N 1
ATOM 1664 C CA . HIS A 1 210 ? 0.408 -14.166 10.526 1.00 73.31 210 HIS A CA 1
ATOM 1665 C C . HIS A 1 210 ? 0.469 -13.954 12.034 1.00 73.31 210 HIS A C 1
ATOM 1667 O O . HIS A 1 210 ? 1.008 -12.954 12.502 1.00 73.31 210 HIS A O 1
ATOM 1673 N N . SER A 1 211 ? -0.089 -14.886 12.815 1.00 44.50 211 SER A N 1
ATOM 1674 C CA . SER A 1 211 ? 0.037 -14.895 14.276 1.00 44.50 211 SER A CA 1
ATOM 1675 C C . SER A 1 211 ? 1.502 -15.095 14.706 1.00 44.50 211 SER A C 1
ATOM 1677 O O . SER A 1 211 ? 1.887 -16.183 15.121 1.00 44.50 211 SER A O 1
ATOM 1679 N N . LYS A 1 212 ? 2.240 -13.976 14.647 1.00 33.00 212 LYS A N 1
ATOM 1680 C CA . LYS A 1 212 ? 3.619 -13.667 15.049 1.00 33.00 212 LYS A CA 1
ATOM 1681 C C . LYS A 1 212 ? 4.749 -14.420 14.319 1.00 33.00 212 LYS A C 1
ATOM 1683 O O . LYS A 1 212 ? 4.553 -15.568 13.928 1.00 33.00 212 LYS A O 1
ATOM 1688 N N . PRO A 1 213 ? 5.923 -13.775 14.144 1.00 38.00 213 PRO A N 1
ATOM 1689 C CA . PRO A 1 213 ? 7.171 -14.496 13.891 1.00 38.00 213 PRO A CA 1
ATOM 1690 C C . PRO A 1 213 ? 7.449 -15.557 14.969 1.00 38.00 213 PRO A C 1
ATOM 1692 O O . PRO A 1 213 ? 6.985 -15.378 16.124 1.00 38.00 213 PRO A O 1
#

Solvent-accessible surface area (backbone atoms only — not comparable to full-atom values): 12150 Å² total; per-residue (Å²): 96,68,95,75,72,43,65,72,74,70,47,53,66,54,50,51,53,50,41,55,49,51,53,52,50,36,53,54,49,33,54,49,40,52,51,48,21,71,72,75,74,45,94,61,77,63,65,64,40,79,47,46,59,85,40,70,70,34,28,52,52,50,46,44,52,51,18,44,20,59,37,70,64,37,48,66,55,34,44,57,50,52,63,50,35,54,81,54,62,67,51,34,29,70,63,38,65,70,43,39,89,59,47,97,73,65,53,91,45,89,42,67,69,54,54,76,72,44,46,35,50,47,39,27,78,75,63,46,89,44,75,68,45,21,40,50,22,43,41,55,25,61,77,41,48,73,67,68,41,62,87,44,88,56,50,70,15,78,76,53,66,49,96,79,65,83,51,69,59,53,88,76,72,64,42,43,51,60,31,30,49,30,58,76,71,65,49,72,48,80,88,47,46,85,41,88,41,45,48,49,69,48,35,50,51,22,55,71,77,56,72,66,135

Radius of gyration: 18.02 Å; Cα contacts (8 Å, |Δi|>4): 257; chains: 1; bounding box: 47×31×51 Å

Secondary structure (DSSP, 8-state):
-GGGT--GGGHHHHHHHHHHHHHHHHHHHHHHHHHHHHHHT----SS--SS-TTSHHHHHHHHHHHHHHHHHT-HHHHHHHHHHTGGGTTS-HHHHHHHTTT-SS-------S-HHHHHHHHHHHHT--SHHHHHHHHHHHHHHHHHHTTTSTTTTGGG---TT-----------HHHHHHHHHTT---TTTTT-TT--HHHHHHHHHH----